Protein AF-A0AAE6WIV8-F1 (afdb_monomer)

Solvent-accessible surface area (backbone atoms only — not comparable to full-atom values): 10743 Å² total; per-residue (Å²): 136,82,78,81,80,80,77,79,74,78,75,66,64,72,79,48,44,72,54,48,60,63,68,43,64,83,46,58,75,91,52,36,63,58,54,48,51,57,28,50,53,52,46,54,54,34,52,77,67,67,63,68,87,61,59,66,68,66,47,44,52,53,48,42,57,48,43,53,54,49,49,56,49,50,53,53,48,50,52,53,49,50,71,71,61,66,72,83,72,68,78,49,44,90,90,74,48,70,62,67,76,78,73,56,77,84,75,77,70,92,67,79,53,69,68,54,52,50,49,38,46,63,77,50,45,86,80,46,53,78,69,26,43,52,45,53,49,40,32,76,74,37,83,73,24,64,84,45,55,56,57,54,48,17,56,76,72,75,43,63,52,69,41,33,57,51,36,52,56,50,48,62,73,59,44,81,131

Foldseek 3Di:
DDDDPPPPPPPPCVVCVVLLVVLCVPPDPVCSVVLVVVLVVVLVVCVVVVVPPDPSNVVSSVSSNVSVVVVVVVVVVVVVVCVVPPPPPQVQPVVPGGPVVVPDDPPPPPDDDLVLLVVLCVVCVVVADPLLSQLVCQLSPPPVNVPDQSQVSCVVVVHDSVSSVVSVVVSVVRRDD

Nearest PDB structures (foldseek):
  5e18-assembly1_F  TM=2.733E-01  e=1.984E-01  Thermus thermophilus HB8
  6lts-assembly1_F  TM=2.381E-01  e=1.364E-01  Thermus thermophilus HB8
  6ccv-assembly1_F  TM=2.789E-01  e=3.975E-01  Mycolicibacterium smegmatis MC2 155
  6cuu-assembly1_F  TM=2.737E-01  e=5.194E-01  Thermus thermophilus HB27
  4mey-assembly1_F  TM=2.577E-01  e=1.222E+00  Escherichia coli K-12

Structure (mmCIF, N/CA/C/O backbone):
data_AF-A0AAE6WIV8-F1
#
_entry.id   AF-A0AAE6WIV8-F1
#
loop_
_atom_site.group_PDB
_atom_site.id
_atom_site.type_symbol
_atom_site.label_atom_id
_atom_site.label_alt_id
_atom_site.label_comp_id
_atom_site.label_asym_id
_atom_site.label_entity_id
_atom_site.label_seq_id
_atom_site.pdbx_PDB_ins_code
_atom_site.Cartn_x
_atom_site.Cartn_y
_atom_site.Cartn_z
_atom_site.occupancy
_atom_site.B_iso_or_equiv
_atom_site.auth_seq_id
_atom_site.auth_comp_id
_atom_site.auth_asym_id
_atom_site.auth_atom_id
_atom_site.pdbx_PDB_model_num
ATOM 1 N N . MET A 1 1 ? -41.645 2.085 49.517 1.00 36.72 1 MET A N 1
ATOM 2 C CA . MET A 1 1 ? -41.228 1.721 48.145 1.00 36.72 1 MET A CA 1
ATOM 3 C C . MET A 1 1 ? -40.625 2.961 47.511 1.00 36.72 1 MET A C 1
ATOM 5 O O . MET A 1 1 ? -41.342 3.753 46.911 1.00 36.72 1 MET A O 1
ATOM 9 N N . GLU A 1 2 ? -39.337 3.196 47.751 1.00 33.28 2 GLU A N 1
ATOM 10 C CA . GLU A 1 2 ? -38.621 4.317 47.142 1.00 33.28 2 GLU A CA 1
ATOM 11 C C . GLU A 1 2 ? -38.207 3.946 45.719 1.00 33.28 2 GLU A C 1
ATOM 13 O O . GLU A 1 2 ? -37.648 2.880 45.467 1.00 33.28 2 GLU A O 1
ATOM 18 N N . LYS A 1 3 ? -38.552 4.832 44.784 1.00 35.28 3 LYS A N 1
ATOM 19 C CA . LYS A 1 3 ? -38.201 4.751 43.369 1.00 35.28 3 LYS A CA 1
ATOM 20 C C . LYS A 1 3 ? -36.678 4.760 43.229 1.00 35.28 3 LYS A C 1
ATOM 22 O O . LYS A 1 3 ? -36.032 5.704 43.677 1.00 35.28 3 LYS A O 1
ATOM 27 N N . ALA A 1 4 ? -36.122 3.753 42.559 1.00 38.03 4 ALA A N 1
ATOM 28 C CA . ALA A 1 4 ? -34.746 3.801 42.089 1.00 38.03 4 ALA A CA 1
ATOM 29 C C . ALA A 1 4 ? -34.603 4.997 41.131 1.00 38.03 4 ALA A C 1
ATOM 31 O O . ALA A 1 4 ? -35.215 5.026 40.063 1.00 38.03 4 ALA A O 1
ATOM 32 N N . LYS A 1 5 ? -33.843 6.014 41.552 1.00 36.09 5 LYS A N 1
ATOM 33 C CA . LYS A 1 5 ? -33.380 7.108 40.695 1.00 36.09 5 LYS A CA 1
ATOM 34 C C . LYS A 1 5 ? -32.538 6.489 39.579 1.00 36.09 5 LYS A C 1
ATOM 36 O O . LYS A 1 5 ? -31.403 6.096 39.819 1.00 36.09 5 LYS A O 1
ATOM 41 N N . GLY A 1 6 ? -33.102 6.390 38.379 1.00 40.66 6 GLY A N 1
ATOM 42 C CA . GLY A 1 6 ? -32.327 6.166 37.168 1.00 40.66 6 GLY A CA 1
ATOM 43 C C . GLY A 1 6 ? -31.480 7.405 36.911 1.00 40.66 6 GLY A C 1
ATOM 44 O O . GLY A 1 6 ? -31.976 8.398 36.388 1.00 40.66 6 GLY A O 1
ATOM 45 N N . THR A 1 7 ? -30.222 7.382 37.336 1.00 40.16 7 THR A N 1
ATOM 46 C CA . THR A 1 7 ? -29.202 8.267 36.780 1.00 40.16 7 THR A CA 1
ATOM 47 C C . THR A 1 7 ? -28.895 7.752 35.382 1.00 40.16 7 THR A C 1
ATOM 49 O O . THR A 1 7 ? -28.056 6.873 35.205 1.00 40.16 7 THR A O 1
ATOM 52 N N . GLU A 1 8 ? -29.627 8.253 34.388 1.00 48.84 8 GLU A N 1
ATOM 53 C CA . GLU A 1 8 ? -29.182 8.208 32.998 1.00 48.84 8 GLU A CA 1
ATOM 54 C C . GLU A 1 8 ? -27.941 9.103 32.904 1.00 48.84 8 GLU A C 1
ATOM 56 O O . GLU A 1 8 ? -28.024 10.300 32.636 1.00 48.84 8 GLU A O 1
ATOM 61 N N . GLU A 1 9 ? -26.773 8.544 33.224 1.00 48.84 9 GLU A N 1
ATOM 62 C CA . GLU A 1 9 ? -25.502 9.162 32.869 1.00 48.84 9 GLU A CA 1
ATOM 63 C C . GLU A 1 9 ? -25.444 9.204 31.342 1.00 48.84 9 GLU A C 1
ATOM 65 O O . GLU A 1 9 ? -25.202 8.197 30.673 1.00 48.84 9 GLU A O 1
ATOM 70 N N . ILE A 1 10 ? -25.738 10.378 30.784 1.00 54.31 10 ILE A N 1
ATOM 71 C CA . ILE A 1 10 ? -25.533 10.665 29.369 1.00 54.31 10 ILE A CA 1
ATOM 72 C C . ILE A 1 10 ? -24.031 10.540 29.133 1.00 54.31 10 ILE A C 1
ATOM 74 O O . ILE A 1 10 ? -23.250 11.407 29.523 1.00 54.31 10 ILE A O 1
ATOM 78 N N . LEU A 1 11 ? -23.622 9.420 28.544 1.00 62.50 11 LEU A N 1
ATOM 79 C CA . LEU A 1 11 ? -22.240 9.188 28.168 1.00 62.50 11 LEU A CA 1
ATOM 80 C C . LEU A 1 11 ? -21.845 10.236 27.123 1.00 62.50 11 LEU A C 1
ATOM 82 O O . LEU A 1 11 ? -22.302 10.171 25.980 1.00 62.50 11 LEU A O 1
ATOM 86 N N . ASP A 1 12 ? -20.988 11.184 27.497 1.00 69.25 12 ASP A N 1
ATOM 87 C CA . ASP A 1 12 ? -20.381 12.080 26.520 1.00 69.25 12 ASP A CA 1
ATOM 88 C C . ASP A 1 12 ? -19.386 11.284 25.664 1.00 69.25 12 ASP A C 1
ATOM 90 O O . ASP A 1 12 ? -18.249 11.005 26.053 1.00 69.25 12 ASP A O 1
ATOM 94 N N . ILE A 1 13 ? -19.839 10.891 24.473 1.00 69.81 13 ILE A N 1
ATOM 95 C CA . ILE A 1 13 ? -19.031 10.176 23.478 1.00 69.81 13 ILE A CA 1
ATOM 96 C C . ILE A 1 13 ? -17.810 11.016 23.068 1.00 69.81 13 ILE A C 1
ATOM 98 O O . ILE A 1 13 ? -16.801 10.448 22.642 1.00 69.81 13 ILE A O 1
ATOM 102 N N . GLY A 1 14 ? -17.850 12.343 23.248 1.00 73.06 14 GLY A N 1
ATOM 103 C CA . GLY A 1 14 ? -16.731 13.244 22.983 1.00 73.06 14 GLY A CA 1
ATOM 104 C C . GLY A 1 14 ? -15.456 12.876 23.746 1.00 73.0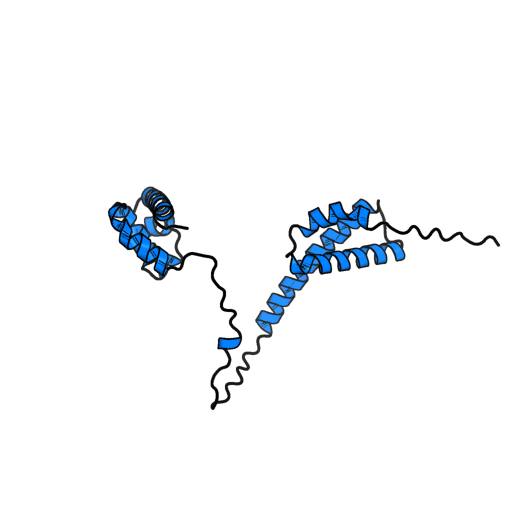6 14 GLY A C 1
ATOM 105 O O . GLY A 1 14 ? -14.357 13.059 23.220 1.00 73.06 14 GLY A O 1
ATOM 106 N N . ILE A 1 15 ? -15.583 12.240 24.915 1.00 80.38 15 ILE A N 1
ATOM 107 C CA . ILE A 1 15 ? -14.454 11.733 25.715 1.00 80.38 15 ILE A CA 1
ATOM 108 C C . ILE A 1 15 ? -13.650 10.666 24.946 1.00 80.38 15 ILE A C 1
ATOM 110 O O . ILE A 1 15 ? -12.456 10.484 25.184 1.00 80.38 15 ILE A O 1
ATOM 114 N N . LEU A 1 16 ? -14.275 9.971 23.991 1.00 82.81 16 LEU A N 1
ATOM 115 C CA . LEU A 1 16 ? -13.651 8.913 23.193 1.00 82.81 16 LEU A CA 1
ATOM 116 C C . LEU A 1 16 ? -13.002 9.423 21.898 1.00 82.81 16 LEU A C 1
ATOM 118 O O . LEU A 1 16 ? -12.318 8.645 21.230 1.00 82.81 16 LEU A O 1
ATOM 122 N N . ASN A 1 17 ? -13.170 10.702 21.537 1.00 86.50 17 ASN A N 1
ATOM 123 C CA . ASN A 1 17 ? -12.598 11.272 20.309 1.00 86.50 17 ASN A CA 1
ATOM 124 C C . ASN A 1 17 ? -11.081 11.046 20.172 1.00 86.50 17 ASN A C 1
ATOM 126 O O . ASN A 1 17 ? -10.675 10.570 19.114 1.00 86.50 17 ASN A O 1
ATOM 130 N N . PRO A 1 18 ? -10.245 11.224 21.219 1.00 86.19 18 PRO A N 1
ATOM 131 C CA . PRO A 1 18 ? -8.809 10.956 21.105 1.00 86.19 18 PRO A CA 1
ATOM 132 C C . PRO A 1 18 ? -8.492 9.505 20.714 1.00 86.19 18 PRO A C 1
ATOM 134 O O . PRO A 1 18 ? -7.520 9.235 20.010 1.00 86.19 18 PRO A O 1
ATOM 137 N N . ILE A 1 19 ? -9.327 8.555 21.152 1.00 85.38 19 ILE A N 1
ATOM 138 C CA . ILE A 1 19 ? -9.191 7.144 20.783 1.00 85.38 19 ILE A CA 1
ATOM 139 C C . ILE A 1 19 ? -9.589 6.946 19.322 1.00 85.38 19 ILE A C 1
ATOM 141 O O . ILE A 1 19 ? -8.898 6.234 18.594 1.00 85.38 19 ILE A O 1
ATOM 145 N N . PHE A 1 20 ? -10.698 7.550 18.894 1.00 88.31 20 PHE A N 1
ATOM 146 C CA . PHE A 1 20 ? -11.151 7.463 17.510 1.00 88.31 20 PHE A CA 1
ATOM 147 C C . PHE A 1 20 ? -10.123 8.049 16.547 1.00 88.31 20 PHE A C 1
ATOM 149 O O . PHE A 1 20 ? -9.748 7.363 15.600 1.00 88.31 20 PHE A O 1
ATOM 156 N N . ASP A 1 21 ? -9.601 9.240 16.822 1.00 87.44 21 ASP A N 1
ATOM 157 C CA . ASP A 1 21 ? -8.620 9.905 15.961 1.00 87.44 21 ASP A CA 1
ATOM 158 C C . ASP A 1 21 ? -7.341 9.071 15.821 1.00 87.44 21 ASP A C 1
ATOM 160 O O . ASP A 1 21 ? -6.818 8.886 14.719 1.00 87.44 21 ASP A O 1
ATOM 164 N N . PHE A 1 22 ? -6.874 8.481 16.926 1.00 88.44 22 PHE A N 1
ATOM 165 C CA . PHE A 1 22 ? -5.702 7.614 16.915 1.00 88.44 22 PHE A CA 1
ATOM 166 C C . PHE A 1 22 ? -5.956 6.294 16.173 1.00 88.44 22 PHE A C 1
ATOM 168 O O . PHE A 1 22 ? -5.193 5.921 15.280 1.00 88.44 22 PHE A O 1
ATOM 175 N N . VAL A 1 23 ? -7.024 5.572 16.519 1.00 86.75 23 VAL A N 1
ATOM 176 C CA . VAL A 1 23 ? -7.260 4.202 16.032 1.00 86.75 23 VAL A CA 1
ATOM 177 C C . VAL A 1 23 ? -7.821 4.177 14.604 1.00 86.75 23 VAL A C 1
ATOM 179 O O . VAL A 1 23 ? -7.506 3.258 13.845 1.00 86.75 23 VAL A O 1
ATOM 182 N N . LEU A 1 24 ? -8.611 5.179 14.202 1.00 87.56 24 LEU A N 1
ATOM 183 C CA . LEU A 1 24 ? -9.175 5.287 12.849 1.00 87.56 24 LEU A CA 1
ATOM 184 C C . LEU A 1 24 ? -8.209 5.914 11.837 1.00 87.56 24 LEU A C 1
ATOM 186 O O . LEU A 1 24 ? -8.495 5.884 10.641 1.00 87.56 24 LEU A O 1
ATOM 190 N N . SER A 1 25 ? -7.052 6.425 12.274 1.00 85.88 25 SER A N 1
ATOM 191 C CA . SER A 1 25 ? -6.016 6.971 11.385 1.00 85.88 25 SER A CA 1
ATOM 192 C C . SER A 1 25 ? -5.629 6.006 10.252 1.00 85.88 25 SER A C 1
ATOM 194 O O . SER A 1 25 ? -5.451 6.436 9.112 1.00 85.88 25 SER A O 1
ATOM 196 N N . GLY A 1 26 ? -5.591 4.698 10.530 1.00 80.88 26 GLY A N 1
ATOM 197 C CA . GLY A 1 26 ? -5.294 3.659 9.538 1.00 80.88 26 GLY A CA 1
ATOM 198 C C . GLY A 1 26 ? -6.450 3.314 8.590 1.00 80.88 26 GLY A C 1
ATOM 199 O O . GLY A 1 26 ? -6.208 2.744 7.528 1.00 80.88 26 GLY A O 1
ATOM 200 N N . VAL A 1 27 ? -7.696 3.653 8.937 1.00 87.69 27 VAL A N 1
ATOM 201 C CA . VAL A 1 27 ? -8.898 3.338 8.146 1.00 87.69 27 VAL A CA 1
ATOM 202 C C . VAL A 1 27 ? -9.046 4.333 6.992 1.00 87.69 27 VAL A C 1
ATOM 204 O O . VAL A 1 27 ? -8.777 5.527 7.148 1.00 87.69 27 VAL A O 1
ATOM 207 N N . HIS A 1 28 ? -9.489 3.839 5.831 1.00 87.06 28 HIS A N 1
ATOM 208 C CA . HIS A 1 28 ? -9.755 4.662 4.650 1.00 87.06 28 HIS A CA 1
ATOM 209 C C . HIS A 1 28 ? -10.771 5.764 4.976 1.00 87.06 28 HIS A C 1
ATOM 211 O O . HIS A 1 28 ? -11.790 5.469 5.591 1.00 87.06 28 HIS A O 1
ATOM 217 N N . ILE A 1 29 ? -10.514 7.005 4.546 1.00 86.94 29 ILE A N 1
ATOM 218 C CA . ILE A 1 29 ? -11.272 8.201 4.964 1.00 86.94 29 ILE A CA 1
ATOM 219 C C . ILE A 1 29 ? -12.784 8.020 4.782 1.00 86.94 29 ILE A C 1
ATOM 221 O O . ILE A 1 29 ? -13.532 8.277 5.719 1.00 86.94 29 ILE A O 1
ATOM 225 N N . ALA A 1 30 ? -13.210 7.504 3.625 1.00 84.88 30 ALA A N 1
ATOM 226 C CA . ALA A 1 30 ? -14.624 7.262 3.324 1.00 84.88 30 ALA A CA 1
ATOM 227 C C . ALA A 1 30 ? -15.313 6.281 4.293 1.00 84.88 30 ALA A C 1
ATOM 229 O O . ALA A 1 30 ? -16.504 6.405 4.535 1.00 84.88 30 ALA A O 1
ATOM 230 N N . ASP A 1 31 ? -14.559 5.348 4.880 1.00 87.00 31 ASP A N 1
ATOM 231 C CA . ASP A 1 31 ? -15.098 4.288 5.736 1.00 87.00 31 ASP A CA 1
ATOM 232 C C . ASP A 1 31 ? -14.976 4.642 7.237 1.00 87.00 31 ASP A C 1
ATOM 234 O O . ASP A 1 31 ? -15.390 3.867 8.101 1.00 87.00 31 ASP A O 1
ATOM 238 N N . ARG A 1 32 ? -14.362 5.786 7.589 1.00 88.81 32 ARG A N 1
ATOM 239 C CA . ARG A 1 32 ? -14.065 6.140 8.991 1.00 88.81 32 ARG A CA 1
ATOM 240 C C . ARG A 1 32 ? -15.320 6.370 9.821 1.00 88.81 32 ARG A C 1
ATOM 242 O O . ARG A 1 32 ? -15.382 5.867 10.941 1.00 88.81 32 ARG A O 1
ATOM 249 N N . GLU A 1 33 ? -16.295 7.103 9.289 1.00 88.31 33 GLU A N 1
ATOM 250 C CA . GLU A 1 33 ? -17.546 7.394 10.003 1.00 88.31 33 GLU A CA 1
ATOM 251 C C . GLU A 1 33 ? -18.362 6.122 10.251 1.00 88.31 33 GLU A C 1
ATOM 253 O O . GLU A 1 33 ? -18.832 5.902 11.366 1.00 88.31 33 GLU A O 1
ATOM 258 N N . ASP A 1 34 ? -18.414 5.214 9.275 1.00 88.19 34 ASP A N 1
ATOM 259 C CA . ASP A 1 34 ? -19.081 3.920 9.436 1.00 88.19 34 ASP A CA 1
ATOM 260 C C . ASP A 1 34 ? -18.427 3.087 10.546 1.00 88.19 34 ASP A C 1
ATOM 262 O O . ASP A 1 34 ? -19.098 2.580 11.448 1.00 88.19 34 ASP A O 1
ATOM 266 N N . VAL A 1 35 ? -17.092 2.981 10.536 1.00 91.44 35 VAL A N 1
ATOM 267 C CA . VAL A 1 35 ? -16.349 2.222 11.556 1.00 91.44 35 VAL A CA 1
ATOM 268 C C . VAL A 1 35 ? -16.470 2.872 12.940 1.00 91.44 35 VAL A C 1
ATOM 270 O O . VAL A 1 35 ? -16.520 2.165 13.958 1.00 91.44 35 VAL A O 1
ATOM 273 N N . LYS A 1 36 ? -16.547 4.206 13.003 1.00 91.38 36 LYS A N 1
ATOM 274 C CA . LYS A 1 36 ? -16.814 4.961 14.232 1.00 91.38 36 LYS A CA 1
ATOM 275 C C . LYS A 1 36 ? -18.202 4.631 14.775 1.00 91.38 36 LYS A C 1
ATOM 277 O O . LYS A 1 36 ? -18.313 4.246 15.940 1.00 91.38 36 LYS A O 1
ATOM 282 N N . HIS A 1 37 ? -19.231 4.708 13.937 1.00 90.06 37 HIS A N 1
ATOM 283 C CA . HIS A 1 37 ? -20.609 4.415 14.319 1.00 90.06 37 HIS A CA 1
ATOM 284 C C . HIS A 1 37 ? -20.768 2.970 14.818 1.00 90.06 37 HIS A C 1
ATOM 286 O O . HIS A 1 37 ? -21.269 2.749 15.922 1.00 90.06 37 HIS A O 1
ATOM 292 N N . ASP A 1 38 ? -20.227 1.993 14.086 1.00 91.62 38 ASP A N 1
ATOM 293 C CA . ASP A 1 38 ? -20.225 0.578 14.487 1.00 91.62 38 ASP A CA 1
ATOM 294 C C . ASP A 1 38 ? -19.558 0.365 15.854 1.00 91.62 38 ASP A C 1
ATOM 296 O O . ASP A 1 38 ? -20.011 -0.434 16.682 1.00 91.62 38 ASP A O 1
ATOM 300 N N . SER A 1 39 ? -18.464 1.083 16.110 1.00 91.62 39 SER A N 1
ATOM 301 C CA . SER A 1 39 ? -17.755 1.009 17.386 1.00 91.62 39 SER A CA 1
ATOM 302 C C . SER A 1 39 ? -18.590 1.581 18.531 1.00 91.62 39 SER A C 1
ATOM 304 O O . SER A 1 39 ? -18.666 0.950 19.586 1.00 91.62 39 SER A O 1
ATOM 306 N N . ILE A 1 40 ? -19.252 2.723 18.319 1.00 90.75 40 ILE A N 1
ATOM 307 C CA . ILE A 1 40 ? -20.146 3.351 19.304 1.00 90.75 40 ILE A CA 1
ATOM 308 C C . ILE A 1 40 ? -21.302 2.408 19.646 1.00 90.75 40 ILE A C 1
ATOM 310 O O . ILE A 1 40 ? -21.538 2.132 20.823 1.00 90.75 40 ILE A O 1
ATOM 314 N N . VAL A 1 41 ? -21.969 1.837 18.639 1.00 91.19 41 VAL A N 1
ATOM 315 C CA . VAL A 1 41 ? -23.077 0.890 18.843 1.00 91.19 41 VAL A CA 1
ATOM 316 C C . VAL A 1 41 ? -22.627 -0.308 19.679 1.00 91.19 41 VAL A C 1
ATOM 318 O O . VAL A 1 41 ? -23.327 -0.720 20.607 1.00 91.19 41 VAL A O 1
ATOM 321 N N . ARG A 1 42 ? -21.434 -0.855 19.412 1.00 90.44 42 ARG A N 1
ATOM 322 C CA . ARG A 1 42 ? -20.870 -1.974 20.188 1.00 90.44 42 ARG A CA 1
ATOM 323 C C . ARG A 1 42 ? -20.567 -1.593 21.636 1.00 90.44 42 ARG A C 1
ATOM 325 O O . ARG A 1 42 ? -20.836 -2.402 22.525 1.00 90.44 42 ARG A O 1
ATOM 332 N N . ILE A 1 43 ? -20.032 -0.395 21.877 1.00 89.75 43 ILE A N 1
ATOM 333 C CA . ILE A 1 43 ? -19.765 0.115 23.231 1.00 89.75 43 ILE A CA 1
ATOM 334 C C . ILE A 1 43 ? -21.082 0.265 23.996 1.00 89.75 43 ILE A C 1
ATOM 336 O O . ILE A 1 43 ? -21.228 -0.339 25.058 1.00 89.75 43 ILE A O 1
ATOM 340 N N . LEU A 1 44 ? -22.068 0.964 23.427 1.00 87.56 44 LEU A N 1
ATOM 341 C CA . LEU A 1 44 ? -23.379 1.174 24.050 1.00 87.56 44 LEU A CA 1
ATOM 342 C C . LEU A 1 44 ? -24.111 -0.149 24.312 1.00 87.56 44 LEU A C 1
ATOM 344 O O . LEU A 1 44 ? -24.673 -0.358 25.385 1.00 87.56 44 LEU A O 1
ATOM 348 N N . THR A 1 45 ? -24.042 -1.095 23.371 1.00 88.38 45 THR A N 1
ATOM 349 C CA . THR A 1 45 ? -24.630 -2.433 23.545 1.00 88.38 45 THR A CA 1
ATOM 350 C C . THR A 1 45 ? -23.974 -3.189 24.698 1.00 88.38 45 THR A C 1
ATOM 352 O O . THR A 1 45 ? -24.655 -3.878 25.458 1.00 88.38 45 THR A O 1
ATOM 355 N N . ALA A 1 46 ? -22.651 -3.094 24.838 1.00 87.50 46 ALA A N 1
ATOM 356 C CA . ALA A 1 46 ? -21.932 -3.749 25.923 1.00 87.50 46 ALA A CA 1
ATOM 357 C C . ALA A 1 46 ? -22.188 -3.084 27.283 1.00 87.50 46 ALA A C 1
ATOM 359 O O . ALA A 1 46 ? -22.288 -3.791 28.286 1.00 87.50 46 ALA A O 1
ATOM 360 N N . MET A 1 47 ? -22.347 -1.758 27.305 1.00 85.75 47 MET A N 1
ATOM 361 C CA . MET A 1 47 ? -22.771 -1.005 28.484 1.00 85.75 47 MET A CA 1
ATOM 362 C C . MET A 1 47 ? -24.167 -1.422 28.946 1.00 85.75 47 MET A C 1
ATOM 364 O O . MET A 1 47 ? -24.331 -1.793 30.104 1.00 85.75 47 MET A O 1
ATOM 368 N N . ASN A 1 48 ? -25.143 -1.464 28.034 1.00 86.50 48 ASN A N 1
ATOM 369 C CA . ASN A 1 48 ? -26.516 -1.870 28.348 1.00 86.50 48 ASN A CA 1
ATOM 370 C C . ASN A 1 48 ? -26.591 -3.311 28.897 1.00 86.50 48 ASN A C 1
ATOM 372 O O . ASN A 1 48 ? -27.408 -3.635 29.749 1.00 86.50 48 ASN A O 1
ATOM 376 N N . LYS A 1 49 ? -25.688 -4.190 28.448 1.00 87.31 49 LYS A N 1
ATOM 377 C CA . LYS A 1 49 ? -25.579 -5.574 28.942 1.00 87.31 49 LYS A CA 1
ATOM 378 C C . LYS A 1 49 ? -24.792 -5.716 30.253 1.00 87.31 49 LYS A C 1
ATOM 380 O O . LYS A 1 49 ? -24.584 -6.843 30.693 1.00 87.31 49 LYS A O 1
ATOM 385 N N . GLY A 1 50 ? -24.291 -4.625 30.837 1.00 81.56 50 GLY A N 1
ATOM 386 C CA . GLY A 1 50 ? -23.436 -4.669 32.029 1.00 81.56 50 GLY A CA 1
ATOM 387 C C . GLY A 1 50 ? -22.110 -5.412 31.812 1.00 81.56 50 GLY A C 1
ATOM 388 O O . GLY A 1 50 ? -21.522 -5.933 32.754 1.00 81.56 50 GLY A O 1
ATOM 389 N N . ALA A 1 51 ? -21.627 -5.503 30.567 1.00 81.44 51 ALA A N 1
ATOM 390 C CA . ALA A 1 51 ? -20.451 -6.300 30.199 1.00 81.44 51 ALA A CA 1
ATOM 391 C C . ALA A 1 51 ? -19.115 -5.541 30.347 1.00 81.44 51 ALA A C 1
ATOM 393 O O . ALA A 1 51 ? -18.057 -6.050 29.957 1.00 81.44 51 ALA A O 1
ATOM 394 N N . VAL A 1 52 ? -19.151 -4.322 30.886 1.00 82.94 52 VAL A N 1
ATOM 395 C CA . VAL A 1 52 ? -17.981 -3.464 31.088 1.00 82.94 52 VAL A CA 1
ATOM 396 C C . VAL A 1 52 ? -17.222 -3.943 32.328 1.00 82.94 52 VAL A C 1
ATOM 398 O O . VAL A 1 52 ? -17.624 -3.705 33.458 1.00 82.94 52 VAL A O 1
ATOM 401 N N . LYS A 1 53 ? -16.127 -4.681 32.109 1.00 70.50 53 LYS A N 1
ATOM 402 C CA . LYS A 1 53 ? -15.335 -5.321 33.182 1.00 70.50 53 LYS A CA 1
ATOM 403 C C . LYS A 1 53 ? -14.211 -4.451 33.762 1.00 70.50 53 LYS A C 1
ATOM 405 O O . LYS A 1 53 ? -13.578 -4.851 34.732 1.00 70.50 53 LYS A O 1
ATOM 410 N N . LYS A 1 54 ? -13.879 -3.338 33.109 1.00 77.69 54 LYS A N 1
ATOM 411 C CA . LYS A 1 54 ? -12.762 -2.435 33.437 1.00 77.69 54 LYS A CA 1
ATOM 412 C C . LYS A 1 54 ? -13.236 -0.990 33.292 1.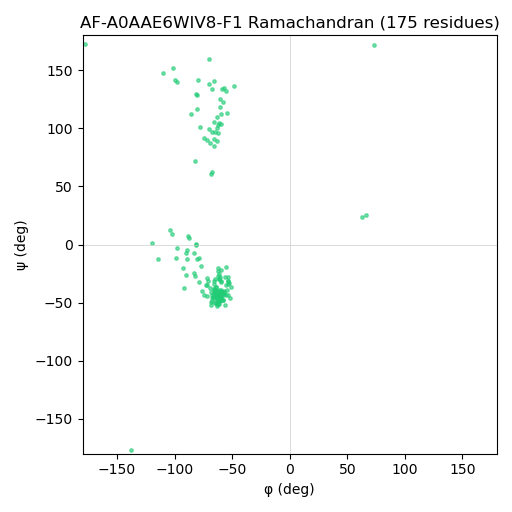00 77.69 54 LYS A C 1
ATOM 414 O O . LYS A 1 54 ? -14.384 -0.764 32.936 1.00 77.69 54 LYS A O 1
ATOM 419 N N . ASP A 1 55 ? -12.329 -0.041 33.491 1.00 84.00 55 ASP A N 1
ATOM 420 C CA . ASP A 1 55 ? -12.540 1.353 33.115 1.00 84.00 55 ASP A CA 1
ATOM 421 C C . ASP A 1 55 ? -13.066 1.492 31.669 1.00 84.00 55 ASP A C 1
ATOM 423 O O . ASP A 1 55 ? -12.594 0.816 30.741 1.00 84.00 55 ASP A O 1
ATOM 427 N N . LEU A 1 56 ? -14.055 2.373 31.504 1.00 81.50 56 LEU A N 1
ATOM 428 C CA . LEU A 1 56 ? -14.774 2.649 30.264 1.00 81.50 56 LEU A CA 1
ATOM 429 C C . LEU A 1 56 ? -13.817 3.020 29.132 1.00 81.50 56 LEU A C 1
ATOM 431 O O . LEU A 1 56 ? -14.019 2.583 27.998 1.00 81.50 56 LEU A O 1
ATOM 435 N N . PHE A 1 57 ? -12.764 3.782 29.423 1.00 84.19 57 PHE A N 1
ATOM 436 C CA . PHE A 1 57 ? -11.810 4.228 28.411 1.00 84.19 57 PHE A CA 1
ATOM 437 C C . PHE A 1 57 ? -10.997 3.050 27.857 1.00 84.19 57 PHE A C 1
ATOM 439 O O . PHE A 1 57 ? -10.929 2.823 26.646 1.00 84.19 57 PHE A O 1
ATOM 446 N N . THR A 1 58 ? -10.461 2.217 28.752 1.00 86.06 58 THR A N 1
ATOM 447 C CA . THR A 1 58 ? -9.714 0.999 28.391 1.00 86.06 58 THR A CA 1
ATOM 448 C C . THR A 1 58 ? -10.600 -0.015 27.662 1.00 86.06 58 THR A C 1
ATOM 450 O O . THR A 1 58 ? -10.181 -0.664 26.691 1.00 86.06 58 THR A O 1
ATOM 453 N N . PHE A 1 59 ? -11.842 -0.157 28.122 1.00 88.44 59 PHE A N 1
ATOM 454 C CA . PHE A 1 59 ? -12.843 -0.993 27.477 1.00 88.44 59 PHE A CA 1
ATOM 455 C C . PHE A 1 59 ? -13.138 -0.501 26.053 1.00 88.44 59 PHE A C 1
ATOM 457 O O . PHE A 1 59 ? -13.009 -1.272 25.100 1.00 88.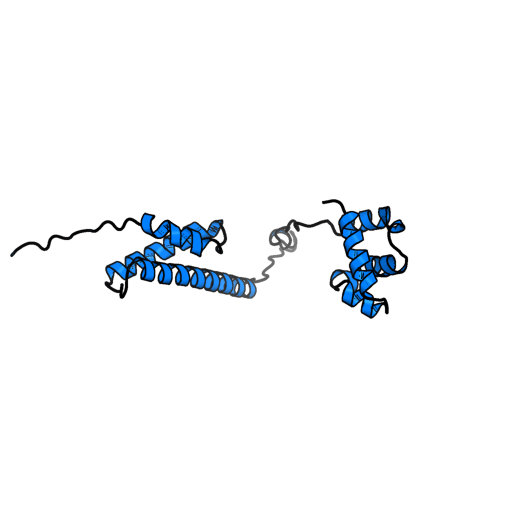44 59 PHE A O 1
ATOM 464 N N . SER A 1 60 ? -13.433 0.790 25.896 1.00 88.00 60 SER A N 1
ATOM 465 C CA . SER A 1 60 ? -13.757 1.419 24.612 1.00 88.00 60 SER A CA 1
ATOM 466 C C . SER A 1 60 ? -12.602 1.319 23.622 1.00 88.00 60 SER A C 1
ATOM 468 O O . SER A 1 60 ? -12.816 0.905 22.485 1.00 88.00 60 SER A O 1
ATOM 470 N N . HIS A 1 61 ? -11.363 1.560 24.059 1.00 89.81 61 HIS A N 1
ATOM 471 C CA . HIS A 1 61 ? -10.169 1.352 23.234 1.00 89.81 61 HIS A CA 1
ATOM 472 C C . HIS A 1 61 ? -10.089 -0.081 22.681 1.00 89.81 61 HIS A C 1
ATOM 474 O O . HIS A 1 61 ? -9.813 -0.300 21.498 1.00 89.81 61 HIS A O 1
ATOM 480 N N . THR A 1 62 ? -10.379 -1.076 23.523 1.00 90.19 62 THR A N 1
ATOM 481 C CA . THR A 1 62 ? -10.374 -2.488 23.117 1.00 90.19 62 THR A CA 1
ATOM 482 C C . THR A 1 62 ? -11.471 -2.785 22.094 1.00 90.19 62 THR A C 1
ATOM 484 O O . THR A 1 62 ? -11.223 -3.494 21.114 1.00 90.19 62 THR A O 1
ATOM 487 N N . VAL A 1 63 ? -12.672 -2.235 22.296 1.00 90.62 63 VAL A N 1
ATOM 488 C CA . VAL A 1 63 ? -13.799 -2.397 21.368 1.00 90.62 63 VAL A CA 1
ATOM 489 C C . VAL A 1 63 ? -13.489 -1.746 20.021 1.00 90.62 63 VAL A C 1
ATOM 491 O O . VAL A 1 63 ? -13.578 -2.431 19.005 1.00 90.62 63 VAL A O 1
ATOM 494 N N . ILE A 1 64 ? -13.045 -0.487 20.005 1.00 91.38 64 ILE A N 1
ATOM 495 C CA . ILE A 1 64 ? -12.725 0.266 18.780 1.00 91.38 64 ILE A CA 1
ATOM 496 C C . ILE A 1 64 ? -11.646 -0.463 17.968 1.00 91.38 64 ILE A C 1
ATOM 498 O O . ILE A 1 64 ? -11.829 -0.724 16.777 1.00 91.38 64 ILE A O 1
ATOM 502 N N . ARG A 1 65 ? -10.555 -0.905 18.611 1.00 91.00 65 ARG A N 1
ATOM 503 C CA . ARG A 1 65 ? -9.488 -1.666 17.936 1.00 91.00 65 ARG A CA 1
ATOM 504 C C . ARG A 1 65 ? -10.005 -2.966 17.316 1.00 91.00 65 ARG A C 1
ATOM 506 O O . ARG A 1 65 ? -9.583 -3.344 16.221 1.00 91.00 65 ARG A O 1
ATOM 513 N N . ARG A 1 66 ? -10.918 -3.662 17.999 1.00 90.69 66 ARG A N 1
ATOM 514 C CA . ARG A 1 66 ? -11.533 -4.890 17.479 1.00 90.69 66 ARG A CA 1
ATOM 515 C C . ARG A 1 66 ? -12.447 -4.602 16.291 1.00 90.69 66 ARG A C 1
ATOM 517 O O . ARG A 1 66 ? -12.392 -5.347 15.317 1.00 90.69 66 ARG A O 1
ATOM 524 N N . THR A 1 67 ? -13.226 -3.525 16.339 1.00 92.56 67 THR A N 1
ATOM 525 C CA . THR A 1 67 ? -14.089 -3.106 15.227 1.00 92.56 67 THR A CA 1
ATOM 526 C C . THR A 1 67 ? -13.275 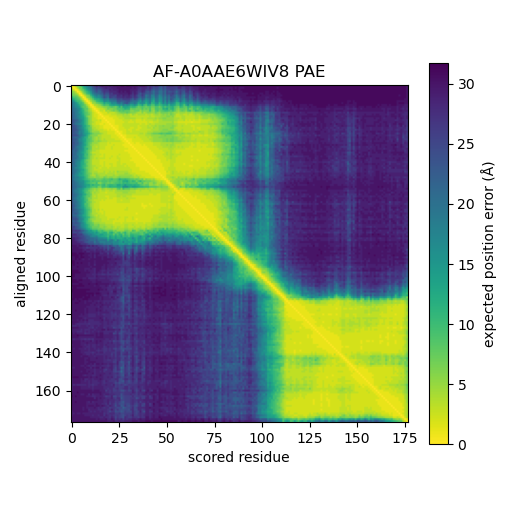-2.793 13.974 1.00 92.56 67 THR A C 1
ATOM 528 O O . THR A 1 67 ? -13.613 -3.290 12.904 1.00 92.56 67 THR A O 1
ATOM 531 N N . VAL A 1 68 ? -12.145 -2.088 14.101 1.00 91.50 68 VAL A N 1
ATOM 532 C CA . VAL A 1 68 ? -11.230 -1.837 12.970 1.00 91.50 68 VAL A CA 1
ATOM 533 C C . VAL A 1 68 ? -10.694 -3.144 12.372 1.00 91.50 68 VAL A C 1
ATOM 535 O O . VAL A 1 68 ? -10.685 -3.327 11.153 1.00 91.50 68 VAL A O 1
ATOM 538 N N . MET A 1 69 ? -10.285 -4.099 13.211 1.00 90.25 69 MET A N 1
ATOM 539 C CA . MET A 1 69 ? -9.819 -5.406 12.730 1.00 90.25 69 MET A CA 1
ATOM 540 C C . MET A 1 69 ? -10.927 -6.199 12.024 1.00 90.25 69 MET A C 1
ATOM 542 O O . MET A 1 69 ? -10.671 -6.840 11.000 1.00 90.25 69 MET A O 1
ATOM 546 N N . ASP A 1 70 ? -12.153 -6.153 12.545 1.00 89.44 70 ASP A N 1
ATOM 547 C CA . ASP A 1 70 ? -13.319 -6.788 11.928 1.00 89.44 70 ASP A CA 1
ATOM 548 C C . ASP A 1 70 ? -13.677 -6.127 10.589 1.00 89.44 70 ASP A C 1
ATOM 550 O O . ASP A 1 70 ? -13.966 -6.841 9.626 1.00 89.44 70 ASP A O 1
ATOM 554 N N . TYR A 1 71 ? -13.562 -4.800 10.488 1.00 91.31 71 TYR A N 1
ATOM 555 C CA . TYR A 1 71 ? -13.712 -4.054 9.239 1.00 91.31 71 TYR A CA 1
ATOM 556 C C . TYR A 1 71 ? -12.737 -4.5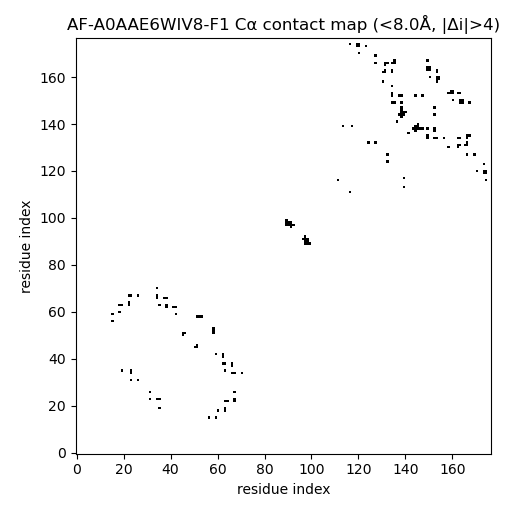66 8.166 1.00 91.31 71 TYR A C 1
ATOM 558 O O . TYR A 1 71 ? -13.171 -4.991 7.093 1.00 91.31 71 TYR A O 1
ATOM 566 N N . TYR A 1 72 ? -11.435 -4.664 8.464 1.00 87.56 72 TYR A N 1
ATOM 567 C CA . TYR A 1 72 ? -10.464 -5.189 7.492 1.00 87.56 72 TYR A CA 1
ATOM 568 C C . TYR A 1 72 ? -10.682 -6.664 7.157 1.00 87.56 72 TYR A C 1
ATOM 570 O O . TYR A 1 72 ? -10.372 -7.104 6.047 1.00 87.56 72 TYR A O 1
ATOM 578 N N . ARG A 1 73 ? -11.181 -7.467 8.102 1.00 85.69 73 ARG A N 1
ATOM 579 C CA . ARG A 1 73 ? -11.553 -8.864 7.832 1.00 85.69 73 ARG A CA 1
ATOM 580 C C . ARG A 1 73 ? -12.745 -8.939 6.885 1.00 85.69 73 ARG A C 1
ATOM 582 O O . ARG A 1 73 ? -12.693 -9.712 5.933 1.00 85.69 73 ARG A O 1
ATOM 589 N N . LYS A 1 74 ? -13.786 -8.131 7.105 1.00 85.94 74 LYS A N 1
ATOM 590 C CA . LYS A 1 74 ? -14.965 -8.059 6.232 1.00 85.94 74 LYS A CA 1
ATOM 591 C C . LYS A 1 74 ? -14.583 -7.559 4.841 1.00 85.94 74 LYS A C 1
ATOM 593 O O . LYS A 1 74 ? -14.954 -8.194 3.862 1.00 85.94 74 LYS A O 1
ATOM 598 N N . LYS A 1 75 ? -13.772 -6.502 4.748 1.00 84.00 75 LYS A N 1
ATOM 599 C CA . LYS A 1 75 ? -13.282 -5.957 3.473 1.00 84.00 75 LYS A CA 1
ATOM 600 C C . LYS A 1 75 ? -12.480 -6.997 2.685 1.00 84.00 75 LYS A C 1
ATOM 602 O O . LYS A 1 75 ? -12.786 -7.236 1.524 1.00 84.00 75 LYS A O 1
ATOM 607 N N . ARG A 1 76 ? -11.553 -7.717 3.332 1.00 76.38 76 ARG A N 1
ATOM 608 C CA . ARG A 1 76 ? -10.820 -8.835 2.702 1.00 76.38 76 ARG A CA 1
ATOM 609 C C . ARG A 1 76 ? -11.729 -9.981 2.259 1.00 76.38 76 ARG A C 1
ATOM 611 O O . ARG A 1 76 ? -11.547 -10.497 1.165 1.00 76.38 76 ARG A O 1
ATOM 618 N N . ARG A 1 77 ? -12.730 -10.358 3.062 1.00 73.19 77 ARG A N 1
ATOM 619 C CA . ARG A 1 77 ? -13.721 -11.375 2.665 1.00 73.19 77 ARG A CA 1
ATOM 620 C C . ARG A 1 77 ? -14.557 -10.933 1.469 1.00 73.19 77 ARG A C 1
ATOM 622 O O . ARG A 1 77 ? -14.775 -11.750 0.589 1.00 73.19 77 ARG A O 1
ATOM 629 N N . MET A 1 78 ? -14.980 -9.670 1.411 1.00 67.69 78 MET A N 1
ATOM 630 C CA . MET A 1 78 ? -15.701 -9.138 0.251 1.00 67.69 78 MET A CA 1
ATOM 631 C C . MET A 1 78 ? -14.828 -9.130 -1.004 1.00 67.69 78 MET A C 1
ATOM 633 O O . MET A 1 78 ? -15.341 -9.429 -2.071 1.00 67.69 78 MET A O 1
ATOM 637 N N . ILE A 1 79 ? -13.526 -8.844 -0.892 1.00 60.88 79 ILE A N 1
ATOM 638 C CA . ILE A 1 79 ? -12.593 -8.947 -2.025 1.00 60.88 79 ILE A CA 1
ATOM 639 C C . ILE A 1 79 ? -12.513 -10.397 -2.519 1.00 60.88 79 ILE A C 1
ATOM 641 O O . ILE A 1 79 ? -12.677 -10.634 -3.709 1.00 60.88 79 ILE A O 1
ATOM 645 N N . ILE A 1 80 ? -12.343 -11.367 -1.613 1.00 54.84 80 ILE A N 1
ATOM 646 C CA . ILE A 1 80 ? -12.299 -12.796 -1.968 1.00 54.84 80 ILE A CA 1
ATOM 647 C C . ILE A 1 80 ? -13.623 -13.234 -2.606 1.00 54.84 80 ILE A C 1
ATOM 649 O O . ILE A 1 80 ? -13.612 -13.820 -3.678 1.00 54.84 80 ILE A O 1
ATOM 653 N N . GLN A 1 81 ? -14.762 -12.900 -1.991 1.00 53.03 81 GLN A N 1
ATOM 654 C CA . GLN A 1 81 ? -16.085 -13.260 -2.504 1.00 53.03 81 GLN A CA 1
ATOM 655 C C . GLN A 1 81 ? -16.369 -12.625 -3.861 1.00 53.03 81 GLN A C 1
ATOM 657 O O . GLN A 1 81 ? -16.818 -13.330 -4.754 1.00 53.03 81 GLN A O 1
ATOM 662 N N . LYS A 1 82 ? -16.086 -11.329 -4.039 1.00 53.91 82 LYS A N 1
ATOM 663 C CA . LYS A 1 82 ? -16.247 -10.651 -5.331 1.00 53.91 82 LYS A CA 1
ATOM 664 C C . LYS A 1 82 ? -15.319 -11.254 -6.379 1.00 53.91 82 LYS A C 1
ATOM 666 O O . LYS A 1 82 ? -15.790 -11.526 -7.467 1.00 53.91 82 LYS A O 1
ATOM 671 N N . SER A 1 83 ? -14.067 -11.562 -6.033 1.00 54.16 83 SER A N 1
ATOM 672 C CA . SER A 1 83 ? -13.123 -12.246 -6.926 1.00 54.16 83 SER A CA 1
ATOM 673 C C . SER A 1 83 ? -13.594 -13.643 -7.347 1.00 54.16 83 SER A C 1
ATOM 675 O O . SER A 1 83 ? -13.247 -14.076 -8.439 1.00 54.16 83 SER A O 1
ATOM 677 N N . THR A 1 84 ? -14.364 -14.351 -6.513 1.00 52.56 84 THR A N 1
ATOM 678 C CA . THR A 1 84 ? -14.914 -15.680 -6.838 1.00 52.56 84 THR A CA 1
ATOM 679 C C . THR A 1 84 ? -16.321 -15.639 -7.448 1.00 52.56 84 THR A C 1
ATOM 681 O O . THR A 1 84 ? -16.729 -16.613 -8.066 1.00 52.56 84 THR A O 1
ATOM 684 N N . MET A 1 85 ? -17.072 -14.544 -7.263 1.00 44.38 85 MET A N 1
ATOM 685 C CA . MET A 1 85 ? -18.442 -14.334 -7.769 1.00 44.38 85 MET A CA 1
ATOM 686 C C . MET A 1 85 ? -18.509 -13.427 -9.005 1.00 44.38 85 MET A C 1
ATOM 688 O O . MET A 1 85 ? -19.613 -13.059 -9.410 1.00 44.38 85 MET A O 1
ATOM 692 N N . VAL A 1 86 ? -17.383 -13.052 -9.627 1.00 49.78 86 VAL A N 1
ATOM 693 C CA . VAL A 1 86 ? -17.451 -12.485 -10.981 1.00 49.78 86 VAL A CA 1
ATOM 694 C C . VAL A 1 86 ? -17.864 -13.615 -11.920 1.00 49.78 86 VAL A C 1
ATOM 696 O O . VAL A 1 86 ? -17.041 -14.344 -12.467 1.00 49.78 86 VAL A O 1
ATOM 699 N N . HIS A 1 87 ? -19.172 -13.801 -12.069 1.00 49.56 87 HIS A N 1
ATOM 700 C CA . HIS A 1 87 ? -19.714 -14.498 -13.216 1.00 49.56 87 HIS A CA 1
ATOM 701 C C . HIS A 1 87 ? -19.406 -13.622 -14.427 1.00 49.56 87 HIS A C 1
ATOM 703 O O . HIS A 1 87 ? -20.046 -12.590 -14.618 1.00 49.56 87 HIS A O 1
ATOM 709 N N . PHE A 1 88 ? -18.426 -14.027 -15.237 1.00 51.16 88 PHE A N 1
ATOM 710 C CA . PHE A 1 88 ? -18.247 -13.524 -16.599 1.00 51.16 88 PHE A CA 1
ATOM 711 C C . PHE A 1 88 ? -19.405 -14.026 -17.473 1.00 51.16 88 PHE A C 1
ATOM 713 O O . PHE A 1 88 ? -19.211 -14.764 -18.431 1.00 51.16 88 PHE A O 1
ATOM 720 N N . CYS A 1 89 ? -20.637 -13.668 -17.122 1.00 53.38 89 CYS A N 1
ATOM 721 C CA . CYS A 1 89 ? -21.700 -13.592 -18.104 1.00 53.38 89 CYS A CA 1
ATOM 722 C C . CYS A 1 89 ? -21.535 -12.226 -18.764 1.00 53.38 89 CYS A C 1
ATOM 724 O O . CYS A 1 89 ? -22.298 -11.303 -18.484 1.00 53.38 89 CYS A O 1
ATOM 726 N N . ASP A 1 90 ? -20.488 -12.079 -19.581 1.00 52.28 90 ASP A N 1
ATOM 727 C CA . ASP A 1 90 ? -20.503 -11.060 -20.621 1.00 52.28 90 ASP A CA 1
ATOM 728 C C . ASP A 1 90 ? -21.666 -11.459 -21.520 1.00 52.28 90 ASP A C 1
ATOM 730 O O . ASP A 1 90 ? -21.559 -12.394 -22.311 1.00 52.28 90 ASP A O 1
ATOM 734 N N . GLY A 1 91 ? -22.831 -10.858 -21.282 1.00 50.19 91 GLY A N 1
ATOM 735 C CA . GLY A 1 91 ? -23.975 -10.947 -22.173 1.00 50.19 91 GLY A CA 1
ATOM 736 C C . GLY A 1 91 ? -23.630 -10.221 -23.463 1.00 50.19 91 GLY A C 1
ATOM 737 O O . GLY A 1 91 ? -24.240 -9.198 -23.759 1.00 50.19 91 GLY A O 1
ATOM 738 N N . ALA A 1 92 ? -22.615 -10.722 -24.170 1.00 51.69 92 ALA A N 1
ATOM 739 C CA . ALA A 1 92 ? -22.262 -10.343 -25.514 1.00 51.69 92 ALA A CA 1
ATOM 740 C C . ALA A 1 92 ? -23.457 -10.742 -26.374 1.00 51.69 92 ALA A C 1
ATOM 742 O O . ALA A 1 92 ? -23.599 -11.877 -26.820 1.00 51.69 92 ALA A O 1
ATOM 743 N N . ASP A 1 93 ? -24.384 -9.805 -26.491 1.00 54.50 93 ASP A N 1
ATOM 744 C CA . ASP A 1 93 ? -25.343 -9.775 -27.570 1.00 54.50 93 ASP A CA 1
ATOM 745 C C . ASP A 1 93 ? -24.519 -9.651 -28.857 1.00 54.50 93 ASP A C 1
ATOM 747 O O . ASP A 1 93 ? -23.758 -8.685 -29.009 1.00 54.50 93 ASP A O 1
ATOM 751 N N . ASP A 1 94 ? -24.611 -10.646 -29.743 1.00 56.78 94 ASP A N 1
ATOM 752 C CA . ASP A 1 94 ? -23.813 -10.731 -30.976 1.00 56.78 94 ASP A CA 1
ATOM 753 C C . ASP A 1 94 ? -23.969 -9.467 -31.855 1.00 56.78 94 ASP A C 1
ATOM 755 O O . ASP A 1 94 ? -23.104 -9.172 -32.680 1.00 56.78 94 ASP A O 1
ATOM 759 N N . GLU A 1 95 ? -25.032 -8.674 -31.653 1.00 57.66 95 GLU A N 1
ATOM 760 C CA . GLU A 1 95 ? -25.263 -7.395 -32.337 1.00 57.66 95 GLU A CA 1
ATOM 761 C C . GLU A 1 95 ? -24.531 -6.185 -31.729 1.00 57.66 95 GLU A C 1
ATOM 763 O O . GLU A 1 95 ? -24.266 -5.216 -32.445 1.00 57.66 95 GLU A O 1
ATOM 768 N N . LYS A 1 96 ? -24.224 -6.186 -30.423 1.00 56.28 96 LYS A N 1
ATOM 769 C CA . LYS A 1 96 ? -23.679 -5.007 -29.709 1.00 56.28 96 LYS A CA 1
ATOM 770 C C . LYS A 1 96 ? -22.255 -5.177 -29.198 1.00 56.28 96 LYS A C 1
ATOM 772 O O . LYS A 1 96 ? -21.620 -4.176 -28.868 1.00 56.28 96 LYS A O 1
ATOM 777 N N . GLY A 1 97 ? -21.737 -6.402 -29.199 1.00 57.59 97 GLY A N 1
ATOM 778 C CA . GLY A 1 97 ? -20.387 -6.692 -28.737 1.00 57.59 97 GLY A CA 1
ATOM 779 C C . GLY A 1 97 ? -20.240 -6.608 -27.216 1.00 57.59 97 GLY A C 1
ATOM 780 O O . GLY A 1 97 ? -21.146 -6.221 -26.480 1.00 57.59 97 GLY A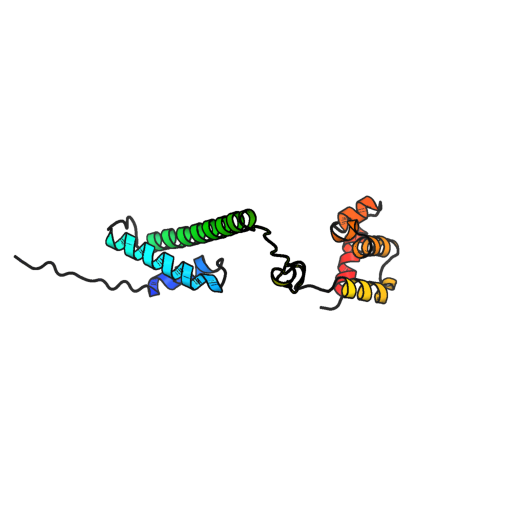 O 1
ATOM 781 N N . SER A 1 98 ? -19.069 -7.037 -26.756 1.00 56.50 98 SER A N 1
ATOM 782 C CA . SER A 1 98 ? -18.733 -7.199 -25.344 1.00 56.50 98 SER A CA 1
ATOM 783 C C . SER A 1 98 ? -18.859 -5.895 -24.546 1.00 56.50 98 SER A C 1
ATOM 785 O O . SER A 1 98 ? -18.342 -4.853 -24.947 1.00 56.50 98 SER A O 1
ATOM 787 N N . THR A 1 99 ? -19.490 -5.957 -23.369 1.00 57.97 99 THR A N 1
ATOM 788 C CA . THR A 1 99 ? -19.558 -4.814 -22.427 1.00 57.97 99 THR A CA 1
ATOM 789 C C . THR A 1 99 ? -18.377 -4.770 -21.457 1.00 57.97 99 THR A C 1
ATOM 791 O O . THR A 1 99 ? -18.345 -3.944 -20.543 1.00 57.97 99 THR A O 1
ATOM 794 N N . VAL A 1 100 ? -17.387 -5.641 -21.661 1.00 55.34 100 VAL A N 1
ATOM 795 C CA . VAL A 1 100 ? -16.224 -5.841 -20.788 1.00 55.34 100 VAL A CA 1
ATOM 796 C C . VAL A 1 100 ? -15.450 -4.539 -20.530 1.00 55.34 100 VAL A C 1
ATOM 798 O O . VAL A 1 100 ? -15.047 -4.299 -19.392 1.00 55.34 100 VAL A O 1
ATOM 801 N N . ASP A 1 101 ? -15.371 -3.632 -21.507 1.00 55.44 101 ASP A N 1
ATOM 802 C CA . ASP A 1 101 ? -14.717 -2.322 -21.353 1.00 55.44 101 ASP A CA 1
ATOM 803 C C . ASP A 1 101 ? -15.376 -1.407 -20.301 1.00 55.44 101 ASP A C 1
ATOM 805 O O . ASP A 1 101 ? -14.714 -0.536 -19.744 1.00 55.44 101 ASP A O 1
ATOM 809 N N . HIS A 1 102 ? -16.658 -1.604 -19.966 1.00 57.19 102 HIS A N 1
ATOM 810 C CA . HIS A 1 102 ? -17.366 -0.782 -18.969 1.00 57.19 102 HIS A CA 1
ATOM 811 C C . HIS A 1 102 ? -17.065 -1.189 -17.517 1.00 57.19 102 HIS A C 1
ATOM 813 O O . HIS A 1 102 ? -17.419 -0.460 -16.587 1.00 57.19 102 HIS A O 1
ATOM 819 N N . PHE A 1 103 ? -16.441 -2.352 -17.304 1.00 53.28 103 PHE A N 1
ATOM 820 C CA . PHE A 1 103 ? -16.135 -2.881 -15.970 1.00 53.28 103 PHE A CA 1
ATOM 821 C C . PHE A 1 103 ? -14.697 -2.618 -15.524 1.00 53.28 103 PHE A C 1
ATOM 823 O O . PHE A 1 103 ? -14.384 -2.793 -14.343 1.00 53.28 103 PHE A O 1
ATOM 830 N N . TYR A 1 104 ? -13.833 -2.169 -16.432 1.00 50.50 104 TYR A N 1
ATOM 831 C CA . TYR A 1 104 ? -12.511 -1.683 -16.076 1.00 50.50 104 TYR A CA 1
ATOM 832 C C . TYR A 1 104 ? -12.622 -0.210 -15.694 1.00 50.50 104 TYR A C 1
ATOM 834 O O . TYR A 1 104 ? -12.892 0.656 -16.524 1.00 50.50 104 TYR A O 1
ATOM 842 N N . GLY A 1 105 ? -12.404 0.089 -14.413 1.00 48.41 105 GLY A N 1
ATOM 843 C CA . GLY A 1 105 ? -11.981 1.432 -14.051 1.00 48.41 105 GLY A CA 1
ATOM 844 C C . GLY A 1 105 ? -10.684 1.701 -14.802 1.00 48.41 105 GLY A C 1
ATOM 845 O O . GLY A 1 105 ? -9.741 0.920 -14.688 1.00 48.41 105 GLY A O 1
ATOM 846 N N . VAL A 1 106 ? -10.649 2.765 -15.603 1.00 52.19 106 VAL A N 1
ATOM 847 C CA . VAL A 1 106 ? -9.383 3.301 -16.095 1.00 52.19 106 VAL A CA 1
ATOM 848 C C . VAL A 1 106 ? -8.668 3.820 -14.857 1.00 52.19 106 VAL A C 1
ATOM 850 O O . VAL A 1 106 ? -8.912 4.940 -14.407 1.00 52.19 106 VAL A O 1
ATOM 853 N N . ASP A 1 107 ? -7.867 2.958 -14.238 1.00 51.72 107 ASP A N 1
ATOM 854 C CA . ASP A 1 107 ? -6.943 3.376 -13.204 1.00 51.72 107 ASP A CA 1
ATOM 855 C C . ASP A 1 107 ? -5.991 4.357 -13.885 1.00 51.72 107 ASP A C 1
ATOM 857 O O . ASP A 1 107 ? -5.142 3.985 -14.695 1.00 51.72 107 ASP A O 1
ATOM 861 N N . TYR A 1 108 ? -6.179 5.644 -13.605 1.00 50.12 108 TYR A N 1
ATOM 862 C CA . TYR A 1 108 ? -5.154 6.633 -13.881 1.00 50.12 108 TYR A CA 1
ATOM 863 C C . TYR A 1 108 ? -3.982 6.277 -12.970 1.00 50.12 108 TYR A C 1
ATOM 865 O O . TYR A 1 108 ? -3.991 6.594 -11.778 1.00 50.12 108 TYR A O 1
ATOM 873 N N . GLU A 1 109 ? -3.009 5.546 -13.514 1.00 47.19 109 GLU A N 1
ATOM 874 C CA . GLU A 1 109 ? -1.757 5.260 -12.828 1.00 47.19 109 GLU A CA 1
ATOM 875 C C . GLU A 1 109 ? -1.138 6.594 -12.400 1.00 47.19 109 GLU A C 1
ATOM 877 O O . GLU A 1 109 ? -0.762 7.427 -13.223 1.00 47.19 109 GLU A O 1
ATOM 882 N N . VAL A 1 110 ? -1.065 6.823 -11.087 1.00 51.50 110 VAL A N 1
ATOM 883 C CA . VAL A 1 110 ? -0.327 7.959 -10.536 1.00 51.50 110 VAL A CA 1
ATOM 884 C C . VAL A 1 110 ? 1.154 7.615 -10.654 1.00 51.50 110 VAL A C 1
ATOM 886 O O . VAL A 1 110 ? 1.735 6.965 -9.785 1.00 51.50 110 VAL A O 1
ATOM 889 N N . GLY A 1 111 ? 1.747 8.018 -11.769 1.00 56.59 111 GLY A N 1
ATOM 890 C CA . GLY A 1 111 ? 3.135 7.770 -12.127 1.00 56.59 111 GLY A CA 1
ATOM 891 C C . GLY A 1 111 ? 3.464 8.428 -13.462 1.00 56.59 111 GLY A C 1
ATOM 892 O O . GLY A 1 111 ? 2.590 8.967 -14.137 1.00 56.59 111 GLY A O 1
ATOM 893 N N . TYR A 1 112 ? 4.737 8.410 -13.844 1.00 62.69 112 TYR A N 1
ATOM 894 C CA . TYR A 1 112 ? 5.119 8.828 -15.189 1.00 62.69 112 TYR A CA 1
ATOM 895 C C . TYR A 1 112 ? 4.635 7.798 -16.196 1.00 62.69 112 TYR A C 1
ATOM 897 O O . TYR A 1 112 ? 4.825 6.597 -15.979 1.00 62.69 112 TYR A O 1
ATOM 905 N N . GLY A 1 113 ? 4.105 8.256 -17.329 1.00 75.19 113 GLY A N 1
ATOM 906 C CA . GLY A 1 113 ? 3.931 7.370 -18.464 1.00 75.19 113 GLY A CA 1
ATOM 907 C C . GLY A 1 113 ? 5.281 6.741 -18.802 1.00 75.19 113 GLY A C 1
ATOM 908 O O . GLY A 1 113 ? 6.293 7.434 -18.916 1.00 75.19 113 GLY A O 1
ATOM 909 N N . LEU A 1 114 ? 5.327 5.418 -18.982 1.00 81.12 114 LEU A N 1
ATOM 910 C CA . LEU A 1 114 ? 6.558 4.736 -19.399 1.00 81.12 114 LEU A CA 1
ATOM 911 C C . LEU A 1 114 ? 7.132 5.360 -20.686 1.00 81.12 114 LEU A C 1
ATOM 913 O O . LEU A 1 114 ? 8.347 5.401 -20.876 1.00 81.12 114 LEU A O 1
ATOM 917 N N . ALA A 1 115 ? 6.255 5.879 -21.551 1.00 83.12 115 ALA A N 1
ATOM 918 C CA . ALA A 1 115 ? 6.619 6.649 -22.734 1.00 83.12 115 ALA A CA 1
ATOM 919 C C . ALA A 1 115 ? 7.396 7.933 -22.394 1.00 83.12 115 ALA A C 1
ATOM 921 O O . ALA A 1 115 ? 8.415 8.200 -23.029 1.00 83.12 115 ALA A O 1
ATOM 922 N N . ASP A 1 116 ? 6.979 8.677 -21.370 1.00 86.00 116 ASP A N 1
ATOM 923 C CA . ASP A 1 116 ? 7.629 9.917 -20.935 1.00 86.00 116 ASP A CA 1
ATOM 924 C C . ASP A 1 116 ? 9.014 9.625 -20.354 1.00 86.00 116 ASP A C 1
ATOM 926 O O . ASP A 1 116 ? 10.007 10.207 -20.786 1.00 86.00 116 ASP A O 1
ATOM 930 N N . VAL A 1 117 ? 9.121 8.612 -19.486 1.00 87.62 117 VAL A N 1
ATOM 931 C CA . VAL A 1 117 ? 10.409 8.165 -18.922 1.00 87.62 117 VAL A CA 1
ATOM 932 C C . VAL A 1 117 ? 11.373 7.709 -20.021 1.00 87.62 117 VAL A C 1
ATOM 934 O O . VAL A 1 117 ? 12.568 8.017 -19.979 1.00 87.62 117 VAL A O 1
ATOM 937 N N . ARG A 1 118 ? 10.872 6.978 -21.026 1.00 90.62 118 ARG A N 1
ATOM 938 C CA . ARG A 1 118 ? 11.666 6.560 -22.193 1.00 90.62 118 ARG A CA 1
ATOM 939 C C . ARG A 1 118 ? 12.147 7.765 -22.994 1.00 90.62 118 ARG A C 1
ATOM 941 O O . ARG A 1 118 ? 13.323 7.802 -23.355 1.00 90.62 118 ARG A O 1
ATOM 948 N N . ASN A 1 119 ? 11.273 8.730 -23.258 1.00 90.19 119 ASN A N 1
ATOM 949 C CA . ASN A 1 119 ? 11.614 9.930 -24.017 1.00 90.19 119 ASN A CA 1
ATOM 950 C C . ASN A 1 119 ? 12.659 10.773 -23.279 1.00 90.19 119 ASN A C 1
ATOM 952 O O . ASN A 1 119 ? 13.709 11.069 -23.855 1.00 90.19 119 ASN A O 1
ATOM 956 N N . ASP A 1 120 ? 12.443 11.064 -21.997 1.00 90.00 120 ASP A N 1
ATOM 957 C CA . ASP A 1 120 ? 13.378 11.824 -21.161 1.00 90.00 120 ASP A CA 1
ATOM 958 C C . ASP A 1 120 ? 14.755 11.163 -21.103 1.00 90.00 120 ASP A C 1
ATOM 960 O O . ASP A 1 120 ? 15.788 11.828 -21.259 1.00 90.00 120 ASP A O 1
ATOM 964 N N . TYR A 1 121 ? 14.781 9.835 -20.948 1.00 92.69 121 TYR A N 1
ATOM 965 C CA . TYR A 1 121 ? 16.017 9.067 -20.998 1.00 92.69 121 TYR A CA 1
ATOM 966 C C . TYR A 1 121 ? 16.718 9.191 -22.356 1.00 92.69 121 TYR A C 1
ATOM 968 O O . TYR A 1 121 ? 17.933 9.389 -22.392 1.00 92.69 121 TYR A O 1
ATOM 976 N N . LEU A 1 122 ? 15.990 9.084 -23.471 1.00 92.56 122 LEU A N 1
ATOM 977 C CA . LEU A 1 122 ? 16.573 9.172 -24.812 1.00 92.56 122 LEU A CA 1
ATOM 978 C C . LEU A 1 122 ? 17.170 10.558 -25.088 1.00 92.56 122 LEU A C 1
ATOM 980 O O . LEU A 1 122 ? 18.288 10.627 -25.606 1.00 92.56 122 LEU A O 1
ATOM 984 N N . PHE A 1 123 ? 16.499 11.639 -24.680 1.00 93.12 123 PHE A N 1
ATOM 985 C CA . PHE A 1 123 ? 17.019 13.008 -24.812 1.00 93.12 123 PHE A CA 1
ATOM 986 C C . PHE A 1 123 ? 18.324 13.215 -24.030 1.00 93.12 123 PHE A C 1
ATOM 988 O O . PHE A 1 123 ? 19.277 13.829 -24.518 1.00 93.12 123 PHE A O 1
ATOM 995 N N . HIS A 1 124 ? 18.413 12.636 -22.836 1.00 93.94 124 HIS A N 1
ATOM 996 C CA . HIS A 1 124 ? 19.539 12.831 -21.920 1.00 93.94 124 HIS A CA 1
ATOM 997 C C . HIS A 1 124 ? 20.511 11.650 -21.874 1.00 93.94 124 HIS A C 1
ATOM 999 O O . HIS A 1 124 ? 21.393 11.591 -21.013 1.00 93.94 124 HIS A O 1
ATOM 1005 N N . LYS A 1 125 ? 20.402 10.712 -22.819 1.00 93.06 125 LYS A N 1
ATOM 1006 C CA . LYS A 1 125 ? 21.205 9.481 -22.871 1.00 93.06 125 LYS A CA 1
ATOM 1007 C C . LYS A 1 125 ? 22.708 9.752 -22.804 1.00 93.06 125 LYS A C 1
ATOM 1009 O O . LYS A 1 125 ? 23.458 8.982 -22.206 1.00 93.06 125 LYS A O 1
ATOM 1014 N N . HIS A 1 126 ? 23.135 10.877 -23.370 1.00 93.56 126 HIS A N 1
ATOM 1015 C CA . HIS A 1 126 ? 24.520 11.336 -23.394 1.00 93.56 126 HIS A CA 1
ATOM 1016 C C . HIS A 1 126 ? 25.122 11.609 -21.997 1.00 93.56 126 HIS A C 1
ATOM 1018 O O . HIS A 1 126 ? 26.341 11.582 -21.854 1.00 93.56 126 HIS A O 1
ATOM 1024 N N . LEU A 1 127 ? 24.305 11.809 -20.954 1.00 93.69 127 LEU A N 1
ATOM 1025 C CA . LEU A 1 127 ? 24.760 12.013 -19.566 1.00 93.69 127 LEU A CA 1
ATOM 1026 C C . LEU A 1 127 ? 25.148 10.704 -18.848 1.00 93.69 127 LEU A C 1
ATOM 1028 O O . LEU A 1 127 ? 25.740 10.705 -17.757 1.00 93.69 127 LEU A O 1
ATOM 1032 N N . PHE A 1 128 ? 24.807 9.563 -19.443 1.00 95.81 128 PHE A N 1
ATOM 1033 C CA . PHE A 1 128 ? 25.058 8.234 -18.902 1.00 95.81 128 PHE A CA 1
ATOM 1034 C C . PHE A 1 128 ? 26.297 7.626 -19.554 1.00 95.81 128 PHE A C 1
ATOM 1036 O O . PHE A 1 128 ? 26.508 7.737 -20.760 1.00 95.81 128 PHE A O 1
ATOM 1043 N N . THR A 1 129 ? 27.101 6.916 -18.770 1.00 95.19 129 THR A N 1
ATOM 1044 C CA . THR A 1 129 ? 28.208 6.109 -19.305 1.00 95.19 129 THR A CA 1
ATOM 1045 C C . THR A 1 129 ? 27.675 4.898 -20.072 1.00 95.19 129 THR A C 1
ATOM 1047 O O . THR A 1 129 ? 26.566 4.436 -19.816 1.00 95.19 129 THR A O 1
ATOM 1050 N N . ASN A 1 130 ? 28.482 4.301 -20.953 1.00 94.81 130 ASN A N 1
ATOM 1051 C CA . ASN A 1 130 ? 28.069 3.134 -21.749 1.00 94.81 130 ASN A CA 1
ATOM 1052 C C . ASN A 1 130 ? 27.528 1.965 -20.902 1.00 94.81 130 ASN A C 1
ATOM 1054 O O . ASN A 1 130 ? 26.625 1.253 -21.331 1.00 94.81 130 ASN A O 1
ATOM 1058 N N . GLN A 1 131 ? 28.060 1.758 -19.693 1.00 93.69 131 GLN A N 1
ATOM 1059 C CA . GLN A 1 131 ? 27.589 0.706 -18.786 1.00 93.69 131 GLN A CA 1
ATOM 1060 C C . GLN A 1 131 ? 26.264 1.076 -18.107 1.00 93.69 131 GLN A C 1
ATOM 1062 O O . GLN A 1 131 ? 25.378 0.234 -17.998 1.00 93.69 131 GLN A O 1
ATOM 1067 N N . GLU A 1 132 ? 26.097 2.336 -17.703 1.00 94.12 132 GLU A N 1
ATOM 1068 C CA . GLU A 1 132 ? 24.830 2.849 -17.168 1.00 94.12 132 GLU A CA 1
ATOM 1069 C C . GLU A 1 132 ? 23.731 2.814 -18.242 1.00 94.12 132 GLU A C 1
ATOM 1071 O O . GLU A 1 132 ? 22.611 2.393 -17.965 1.00 94.12 132 GLU A O 1
ATOM 1076 N N . GLN A 1 133 ? 24.067 3.167 -19.489 1.00 94.81 133 GLN A N 1
ATOM 1077 C CA . GLN A 1 133 ? 23.140 3.112 -20.617 1.00 94.81 133 GLN A CA 1
ATOM 1078 C C . GLN A 1 133 ? 22.642 1.694 -20.886 1.00 94.81 133 GLN A C 1
ATOM 1080 O O . GLN A 1 133 ? 21.449 1.523 -21.104 1.00 94.81 133 GLN A O 1
ATOM 1085 N N . LYS A 1 134 ? 23.515 0.679 -20.834 1.00 94.38 134 LYS A N 1
ATOM 1086 C CA . LYS A 1 134 ? 23.106 -0.727 -20.997 1.00 94.38 134 LYS A CA 1
ATOM 1087 C C . LYS A 1 134 ? 22.070 -1.145 -19.954 1.00 94.38 134 LYS A C 1
ATOM 1089 O O . LYS A 1 134 ? 21.106 -1.811 -20.304 1.00 94.38 134 LYS A O 1
ATOM 1094 N N . ILE A 1 135 ? 22.246 -0.720 -18.702 1.00 94.31 135 ILE A N 1
ATOM 1095 C CA . ILE A 1 135 ? 21.328 -1.055 -17.605 1.00 94.31 135 ILE A CA 1
ATOM 1096 C C . ILE A 1 135 ? 19.972 -0.372 -17.805 1.00 94.31 135 ILE A C 1
ATOM 1098 O O . ILE A 1 135 ? 18.948 -1.044 -17.749 1.00 94.31 135 ILE A O 1
ATOM 1102 N N . ILE A 1 136 ? 19.955 0.939 -18.072 1.00 94.31 136 ILE A N 1
ATOM 1103 C CA . ILE A 1 136 ? 18.696 1.682 -18.251 1.00 94.31 136 ILE A CA 1
ATOM 1104 C C . ILE A 1 136 ? 17.990 1.283 -19.546 1.00 94.31 136 ILE A C 1
ATOM 1106 O O . ILE A 1 136 ? 16.773 1.148 -19.560 1.00 94.31 136 ILE A O 1
ATOM 1110 N N . SER A 1 137 ? 18.740 1.030 -20.621 1.00 92.88 137 SER A N 1
ATOM 1111 C CA . SER A 1 137 ? 18.154 0.578 -21.884 1.00 92.88 137 SER A CA 1
ATOM 1112 C C . SER A 1 137 ? 17.520 -0.803 -21.739 1.00 92.88 137 SER A C 1
ATOM 1114 O O . SER A 1 137 ? 16.433 -1.025 -22.256 1.00 92.88 137 SER A O 1
ATOM 1116 N N . TYR A 1 138 ? 18.165 -1.714 -21.004 1.00 94.00 138 TYR A N 1
ATOM 1117 C CA . TYR A 1 138 ? 17.562 -3.004 -20.685 1.00 94.00 138 TYR A CA 1
ATOM 1118 C C . TYR A 1 138 ? 16.286 -2.802 -19.860 1.00 94.00 138 TYR A C 1
ATOM 1120 O O . TYR A 1 138 ? 15.226 -3.249 -20.260 1.00 94.00 138 TYR A O 1
ATOM 1128 N N . MET A 1 139 ? 16.359 -2.033 -18.772 1.00 92.81 139 MET A N 1
ATOM 1129 C CA . MET A 1 139 ? 15.214 -1.776 -17.893 1.00 92.81 139 MET A CA 1
ATOM 1130 C C . MET A 1 139 ? 14.007 -1.158 -18.617 1.00 92.81 139 MET A C 1
ATOM 1132 O O . MET A 1 139 ? 12.874 -1.521 -18.335 1.00 92.81 139 MET A O 1
ATOM 1136 N N . LEU A 1 140 ? 14.234 -0.207 -19.528 1.00 91.00 140 LEU A N 1
ATOM 1137 C CA . LEU A 1 140 ? 13.151 0.545 -20.160 1.00 91.00 140 LEU A CA 1
ATOM 1138 C C . LEU A 1 140 ? 12.629 -0.090 -21.451 1.00 91.00 140 LEU A C 1
ATOM 1140 O O . LEU A 1 140 ? 11.483 0.180 -21.800 1.00 91.00 140 LEU A O 1
ATOM 1144 N N . PHE A 1 141 ? 13.428 -0.875 -22.181 1.00 91.88 141 PHE A N 1
AT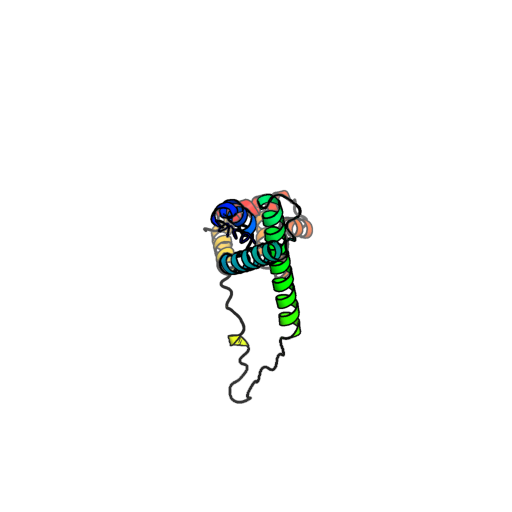OM 1145 C CA . PHE A 1 141 ? 13.080 -1.331 -23.539 1.00 91.88 141 PHE A CA 1
ATOM 1146 C C . PHE A 1 141 ? 12.982 -2.851 -23.709 1.00 91.88 141 PHE A C 1
ATOM 1148 O O . PHE A 1 141 ? 12.703 -3.296 -24.820 1.00 91.88 141 PHE A O 1
ATOM 1155 N N . THR A 1 142 ? 13.183 -3.649 -22.659 1.00 89.50 142 THR A N 1
ATOM 1156 C CA . THR A 1 142 ? 12.900 -5.092 -22.700 1.00 89.50 142 THR A CA 1
ATOM 1157 C C . THR A 1 142 ? 11.690 -5.426 -21.837 1.00 89.50 142 THR A C 1
ATOM 1159 O O . THR A 1 142 ? 11.455 -4.775 -20.821 1.00 89.50 142 THR A O 1
ATOM 1162 N N . GLU A 1 143 ? 10.921 -6.437 -22.246 1.00 82.25 143 GLU A N 1
ATOM 1163 C CA . GLU A 1 143 ? 9.748 -6.907 -21.493 1.00 82.25 143 GLU A CA 1
ATOM 1164 C C . GLU A 1 143 ? 10.159 -7.378 -20.093 1.00 82.25 143 GLU A C 1
ATOM 1166 O O . GLU A 1 143 ? 9.621 -6.904 -19.098 1.00 82.25 143 GLU A O 1
ATOM 1171 N N . ASP A 1 144 ? 11.218 -8.188 -20.009 1.00 81.88 144 ASP A N 1
ATOM 1172 C CA . ASP A 1 144 ? 11.768 -8.655 -18.733 1.00 81.88 144 ASP A CA 1
ATOM 1173 C C . ASP A 1 144 ? 12.344 -7.514 -17.876 1.00 81.88 144 ASP A C 1
ATOM 1175 O O . ASP A 1 144 ? 12.386 -7.597 -16.652 1.00 81.88 144 ASP A O 1
ATOM 1179 N N . GLY A 1 145 ? 12.850 -6.451 -18.504 1.00 83.12 145 GLY A N 1
ATOM 1180 C CA . GLY A 1 145 ? 13.577 -5.382 -17.823 1.00 83.12 145 GLY A CA 1
ATOM 1181 C C . GLY A 1 145 ? 12.698 -4.498 -16.945 1.00 83.12 145 GLY A C 1
ATOM 1182 O O . GLY A 1 145 ? 13.182 -4.013 -15.921 1.00 83.12 145 GLY A O 1
ATOM 1183 N N . ILE A 1 146 ? 11.429 -4.316 -17.318 1.00 83.81 146 ILE A N 1
ATOM 1184 C CA . ILE A 1 146 ? 10.483 -3.429 -16.622 1.00 83.81 146 ILE A CA 1
ATOM 1185 C C . ILE A 1 146 ? 10.180 -3.954 -15.213 1.00 83.81 146 ILE A C 1
ATOM 1187 O O . ILE A 1 146 ? 10.141 -3.180 -14.255 1.00 83.81 146 ILE A O 1
ATOM 1191 N N . ASP A 1 147 ? 10.074 -5.274 -15.069 1.00 85.12 147 ASP A N 1
ATOM 1192 C CA . ASP A 1 147 ? 9.746 -5.933 -13.801 1.00 85.12 147 ASP A CA 1
ATOM 1193 C C . ASP A 1 147 ? 10.983 -6.275 -12.953 1.00 85.12 147 ASP A C 1
ATOM 1195 O O . ASP A 1 147 ? 10.881 -6.747 -11.813 1.00 85.12 147 ASP A O 1
ATOM 1199 N N . MET A 1 148 ? 12.185 -6.036 -13.480 1.00 87.00 148 MET A N 1
ATOM 1200 C CA . MET A 1 148 ? 13.435 -6.402 -12.824 1.00 87.00 148 MET A CA 1
ATOM 1201 C C . MET A 1 148 ? 14.072 -5.240 -12.069 1.00 87.00 148 MET A C 1
ATOM 1203 O O . MET A 1 148 ? 14.190 -4.110 -12.541 1.00 87.00 148 MET A O 1
ATOM 1207 N N . LYS A 1 149 ? 14.622 -5.535 -10.884 1.00 90.81 149 LYS A N 1
ATOM 1208 C CA . LYS A 1 149 ? 15.397 -4.532 -10.146 1.00 90.81 149 LYS A CA 1
ATOM 1209 C C . LYS A 1 149 ? 16.671 -4.188 -10.931 1.00 90.81 149 LYS A C 1
ATOM 1211 O O . LYS A 1 149 ? 17.368 -5.102 -11.377 1.00 90.81 149 LYS A O 1
ATOM 1216 N N . PRO A 1 150 ? 17.106 -2.916 -10.972 1.00 89.38 150 PRO A N 1
ATOM 1217 C CA . PRO A 1 150 ? 18.352 -2.509 -11.639 1.00 89.38 150 PRO A CA 1
ATOM 1218 C C . PRO A 1 150 ? 19.596 -3.296 -11.180 1.00 89.38 150 PRO A C 1
ATOM 1220 O O . PRO A 1 150 ? 20.531 -3.554 -11.942 1.00 89.38 150 PRO A O 1
ATOM 1223 N N . THR A 1 151 ? 19.613 -3.732 -9.918 1.00 90.50 151 THR A N 1
ATOM 1224 C CA . THR A 1 151 ? 20.677 -4.582 -9.362 1.00 90.50 151 THR A CA 1
ATOM 1225 C C . THR A 1 151 ? 20.639 -6.021 -9.882 1.00 90.50 151 THR A C 1
ATOM 1227 O O . THR A 1 151 ? 21.685 -6.654 -9.967 1.00 90.50 151 THR A O 1
ATOM 1230 N N . GLN A 1 152 ? 19.467 -6.544 -10.244 1.00 91.94 152 GLN A N 1
ATOM 1231 C CA . GLN A 1 152 ? 19.325 -7.837 -10.917 1.00 91.94 152 GLN A CA 1
ATOM 1232 C C . GLN A 1 152 ? 19.744 -7.724 -12.384 1.00 91.94 152 GLN A C 1
ATOM 1234 O O . GLN A 1 152 ? 20.529 -8.547 -12.843 1.00 91.94 152 GLN A O 1
ATOM 1239 N N . ILE A 1 153 ? 19.329 -6.650 -13.064 1.00 92.44 153 ILE A N 1
ATOM 1240 C CA . ILE A 1 153 ? 19.723 -6.346 -14.449 1.00 92.44 153 ILE A CA 1
ATOM 1241 C C . ILE A 1 153 ? 21.248 -6.243 -14.567 1.00 92.44 153 ILE A C 1
ATOM 1243 O O . ILE A 1 153 ? 21.855 -6.874 -15.425 1.00 92.44 153 ILE A O 1
ATOM 1247 N N . SER A 1 154 ? 21.902 -5.498 -13.671 1.00 92.25 154 SER A N 1
ATOM 1248 C CA . SER A 1 154 ? 23.373 -5.414 -13.663 1.00 92.25 154 SER A CA 1
ATOM 1249 C C . SER A 1 154 ? 24.049 -6.771 -13.466 1.00 92.25 154 SER A C 1
ATOM 1251 O O . SER A 1 154 ? 25.012 -7.049 -14.173 1.00 92.25 154 SER A O 1
ATOM 1253 N N . ASN A 1 155 ? 23.532 -7.641 -12.591 1.00 92.50 155 ASN A N 1
ATOM 1254 C CA . ASN A 1 155 ? 24.079 -8.993 -12.444 1.00 92.50 155 ASN A CA 1
ATOM 1255 C C . ASN A 1 155 ? 23.896 -9.820 -13.727 1.00 92.50 155 ASN A C 1
ATOM 1257 O O . ASN A 1 155 ? 24.831 -10.495 -14.144 1.00 92.50 155 ASN A O 1
ATOM 1261 N N . GLN A 1 156 ? 22.725 -9.744 -14.365 1.00 92.75 156 GLN A N 1
ATOM 1262 C CA . GLN A 1 156 ? 22.435 -10.462 -15.611 1.00 92.75 156 GLN A CA 1
ATOM 1263 C C . GLN A 1 156 ? 23.321 -9.987 -16.770 1.00 92.75 156 GLN A C 1
ATOM 1265 O O . GLN A 1 156 ? 23.778 -10.791 -17.575 1.00 92.75 156 GLN A O 1
ATOM 1270 N N . LEU A 1 157 ? 23.619 -8.688 -16.822 1.00 90.44 157 LEU A N 1
ATOM 1271 C CA . LEU A 1 157 ? 24.503 -8.086 -17.821 1.00 90.44 157 LEU A CA 1
ATOM 1272 C C . LEU A 1 157 ? 26.001 -8.238 -17.490 1.00 90.44 157 LEU A C 1
ATOM 1274 O O . LEU A 1 157 ? 26.838 -7.739 -18.243 1.00 90.44 157 LEU A O 1
ATOM 1278 N N . GLY A 1 158 ? 26.359 -8.875 -16.368 1.00 91.88 158 GLY A N 1
ATOM 1279 C CA . GLY A 1 158 ? 27.751 -9.014 -15.922 1.00 91.88 158 GLY A CA 1
ATOM 1280 C C . GLY A 1 158 ? 28.415 -7.686 -15.531 1.00 91.88 158 GLY A C 1
ATOM 1281 O O . GLY A 1 158 ? 29.633 -7.543 -15.623 1.00 91.88 158 GLY A O 1
ATOM 1282 N N . LEU A 1 159 ? 27.624 -6.691 -15.126 1.00 92.50 159 LEU A N 1
ATOM 1283 C CA . LEU A 1 159 ? 28.070 -5.350 -14.755 1.00 92.50 159 LEU A CA 1
ATOM 12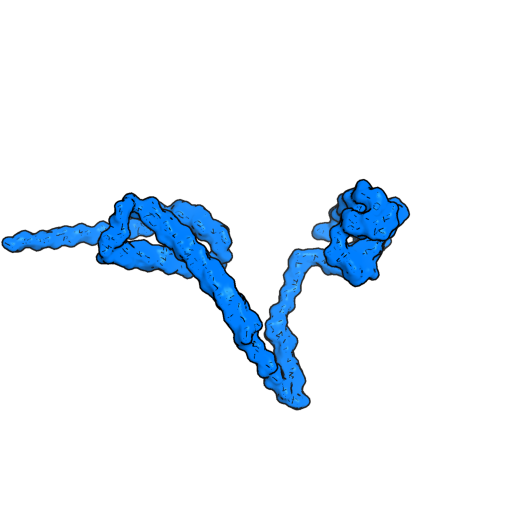84 C C . LEU A 1 159 ? 28.133 -5.179 -13.234 1.00 92.50 159 LEU A C 1
ATOM 1286 O O . LEU A 1 159 ? 27.375 -5.777 -12.472 1.00 92.50 159 LEU A O 1
ATOM 1290 N N . ASN A 1 160 ? 29.018 -4.295 -12.771 1.00 92.44 160 ASN A N 1
ATOM 1291 C CA . ASN A 1 160 ? 29.108 -3.985 -11.348 1.00 92.44 160 ASN A CA 1
ATOM 1292 C C . ASN A 1 160 ? 27.843 -3.242 -10.872 1.00 92.44 160 ASN A C 1
ATOM 1294 O O . ASN A 1 160 ? 27.412 -2.258 -11.479 1.00 92.44 160 ASN A O 1
ATOM 1298 N N . LYS A 1 161 ? 27.291 -3.673 -9.731 1.00 89.94 161 LYS A N 1
ATOM 1299 C CA . LYS A 1 161 ? 26.085 -3.107 -9.099 1.00 89.94 161 LYS A CA 1
ATOM 1300 C C . LYS A 1 161 ? 26.161 -1.591 -8.872 1.00 89.94 161 LYS A C 1
ATOM 1302 O O . LYS A 1 161 ? 25.134 -0.919 -8.891 1.00 89.94 161 LYS A O 1
ATOM 1307 N N . SER A 1 162 ? 27.361 -1.029 -8.702 1.00 92.31 162 SER A N 1
ATOM 1308 C CA . SER A 1 162 ? 27.557 0.420 -8.548 1.00 92.31 162 SER A CA 1
ATOM 1309 C C . SER A 1 162 ? 27.118 1.232 -9.773 1.00 92.31 162 SER A C 1
ATOM 1311 O O . SER A 1 162 ? 26.750 2.399 -9.625 1.00 92.31 162 SER A O 1
ATOM 1313 N N . HIS A 1 163 ? 27.138 0.646 -10.975 1.00 92.31 163 HIS A N 1
ATOM 1314 C CA . HIS A 1 163 ? 26.626 1.302 -12.181 1.00 92.31 163 HIS A CA 1
ATOM 1315 C C . HIS A 1 163 ? 25.102 1.369 -12.172 1.00 92.31 163 HIS A C 1
ATOM 1317 O O . HIS A 1 163 ? 24.555 2.383 -12.583 1.00 92.31 163 HIS A O 1
ATOM 1323 N N . ALA A 1 164 ? 24.418 0.359 -11.625 1.00 92.31 164 ALA A N 1
ATOM 1324 C CA . ALA A 1 164 ? 22.964 0.390 -11.485 1.00 92.31 164 ALA A CA 1
ATOM 1325 C C . ALA A 1 164 ? 22.515 1.516 -10.544 1.00 92.31 164 ALA A C 1
ATOM 1327 O O . ALA A 1 164 ? 21.657 2.315 -10.907 1.00 92.31 164 ALA A O 1
ATOM 1328 N N . SER A 1 165 ? 23.140 1.640 -9.367 1.00 92.94 165 SER A N 1
ATOM 1329 C CA . SER A 1 165 ? 22.801 2.706 -8.413 1.00 92.94 165 SER A CA 1
ATOM 1330 C C . SER A 1 165 ? 23.062 4.104 -8.982 1.00 92.94 165 SER A C 1
ATOM 1332 O O . SER A 1 165 ? 22.229 4.997 -8.834 1.00 92.94 165 SER A O 1
ATOM 1334 N N . ARG A 1 166 ? 24.196 4.299 -9.671 1.00 93.50 166 ARG A N 1
ATOM 1335 C CA . ARG A 1 166 ? 24.527 5.578 -10.321 1.00 93.50 166 ARG A CA 1
ATOM 1336 C C . ARG A 1 166 ? 23.576 5.908 -11.468 1.00 93.50 166 ARG A C 1
ATOM 1338 O O . ARG A 1 166 ? 23.103 7.040 -11.538 1.00 93.50 166 ARG A O 1
ATOM 1345 N N . ALA A 1 167 ? 23.254 4.929 -12.311 1.00 93.88 167 ALA A N 1
ATOM 1346 C CA . ALA A 1 167 ? 22.306 5.097 -13.404 1.00 93.88 167 ALA A CA 1
ATOM 1347 C C . ALA A 1 167 ? 20.916 5.496 -12.890 1.00 93.88 167 ALA A C 1
ATOM 1349 O O . ALA A 1 167 ? 20.335 6.449 -13.393 1.00 93.88 167 ALA A O 1
ATOM 1350 N N . MET A 1 168 ? 20.418 4.843 -11.838 1.00 93.19 168 MET A N 1
ATOM 1351 C CA . MET A 1 168 ? 19.119 5.184 -11.252 1.00 93.19 168 MET A CA 1
ATOM 1352 C C . MET A 1 168 ? 19.091 6.579 -10.630 1.00 93.19 168 MET A C 1
ATOM 1354 O O . MET A 1 168 ? 18.104 7.291 -10.789 1.00 93.19 168 MET A O 1
ATOM 1358 N N . ASN A 1 169 ? 20.161 6.994 -9.948 1.00 93.62 169 ASN A N 1
ATOM 1359 C CA . ASN A 1 169 ? 20.240 8.352 -9.410 1.00 93.62 169 ASN A CA 1
ATOM 1360 C C . ASN A 1 169 ? 20.244 9.399 -10.530 1.00 93.62 169 ASN A C 1
ATOM 1362 O O . ASN A 1 169 ? 19.526 10.386 -10.431 1.00 93.62 169 ASN A O 1
ATOM 1366 N N . LYS A 1 170 ? 20.989 9.168 -11.619 1.00 93.50 170 LYS A N 1
ATOM 1367 C CA . LYS A 1 170 ? 20.966 10.056 -12.792 1.00 93.50 170 LYS A CA 1
ATOM 1368 C C . LYS A 1 170 ? 19.591 10.101 -13.455 1.00 93.50 170 LYS A C 1
ATOM 1370 O O . LYS A 1 170 ? 19.119 11.186 -13.763 1.00 93.50 170 LYS A O 1
ATOM 1375 N N . LEU A 1 171 ? 18.940 8.950 -13.627 1.00 91.75 171 LEU A N 1
ATOM 1376 C CA . LEU A 1 171 ? 17.611 8.865 -14.234 1.00 91.75 171 LEU A CA 1
ATOM 1377 C C . LEU A 1 171 ? 16.582 9.687 -13.448 1.00 91.75 171 LEU A C 1
ATOM 1379 O O . LEU A 1 171 ? 15.845 10.457 -14.046 1.00 91.75 171 LEU A O 1
ATOM 1383 N N . LYS A 1 172 ? 16.611 9.622 -12.111 1.00 90.50 172 LYS A N 1
ATOM 1384 C CA . LYS A 1 172 ? 15.749 10.444 -11.243 1.00 90.50 172 LYS A CA 1
ATOM 1385 C C . LYS A 1 172 ? 15.962 11.952 -11.383 1.00 90.50 172 LYS A C 1
ATOM 1387 O O . LYS A 1 172 ? 15.048 12.708 -11.100 1.00 90.50 172 LYS A O 1
ATOM 1392 N N . HIS A 1 173 ? 17.170 12.391 -11.733 1.00 89.50 173 HIS A N 1
ATOM 1393 C CA . HIS A 1 173 ? 17.458 13.813 -11.939 1.00 89.50 173 HIS A CA 1
ATOM 1394 C C . HIS A 1 173 ? 17.069 14.303 -13.332 1.00 89.50 173 HIS A C 1
ATOM 1396 O O . HIS A 1 173 ? 16.887 15.498 -13.531 1.00 89.50 173 HIS A O 1
ATOM 1402 N N . VAL A 1 174 ? 17.013 13.382 -14.288 1.00 88.50 174 VAL A N 1
ATOM 1403 C CA . VAL A 1 174 ? 16.789 13.654 -1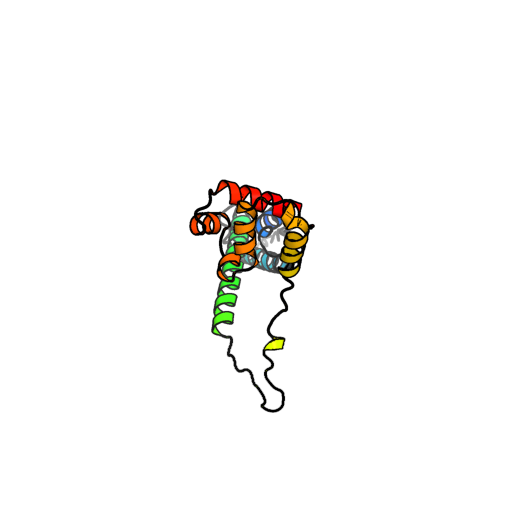5.704 1.00 88.50 174 VAL A CA 1
ATOM 1404 C C . VAL A 1 174 ? 15.305 13.600 -16.060 1.00 88.50 174 VAL A C 1
ATOM 1406 O O . VAL A 1 174 ? 14.856 14.397 -16.875 1.00 88.50 174 VAL A O 1
ATOM 1409 N N . CYS A 1 175 ? 14.558 12.677 -15.456 1.00 83.44 175 CYS A N 1
ATOM 1410 C CA . CYS A 1 175 ? 13.110 12.604 -15.603 1.00 83.44 175 CYS A CA 1
ATOM 1411 C C . CYS A 1 175 ? 12.467 13.641 -14.673 1.00 83.44 175 CYS A C 1
ATOM 1413 O O . CYS A 1 175 ? 12.649 13.576 -13.453 1.00 83.44 175 CYS A O 1
ATOM 1415 N N . LEU A 1 176 ? 11.770 14.621 -15.247 1.00 62.50 176 LEU A N 1
ATOM 1416 C CA . LEU A 1 176 ? 11.144 15.720 -14.505 1.00 62.50 176 LEU A CA 1
ATOM 1417 C C . LEU A 1 176 ? 9.800 15.266 -13.920 1.00 62.50 176 LEU A C 1
ATOM 1419 O O . LEU A 1 176 ? 8.991 14.710 -14.647 1.00 62.50 176 LEU A O 1
ATOM 1423 N N . VAL A 1 177 ? 9.593 15.509 -12.616 1.00 51.84 177 VAL A N 1
ATOM 1424 C CA . VAL A 1 177 ? 8.307 15.413 -11.877 1.00 51.84 177 VAL A CA 1
ATOM 1425 C C . VAL A 1 177 ? 7.281 16.387 -12.420 1.00 51.84 177 VAL A C 1
ATOM 1427 O O . VAL A 1 177 ? 7.654 17.567 -12.592 1.00 51.84 177 VAL A O 1
#

Mean predicted aligned error: 18.69 Å

Sequence (177 aa):
MEKAKGTEEILDIGILNPIFDFVLSGVHIADREDVKHDSIVRILTAMNKGAVKKDLFTFSHTVIRRTVMDYYRKKRRMIIQKSTMVHFCDGADDEKGSTVDHFYGVDYEVGYGLADVRNDYLFHKHLFTNQEQKIISYMLFTEDGIDMKPTQISNQLGLNKSHASRAMNKLKHVCLV

Radius of gyration: 28.5 Å; Cα contacts (8 Å, |Δi|>4): 100; chains: 1; bounding box: 70×31×80 Å

pLDDT: mean 78.35, std 17.38, range [33.28, 95.81]

Secondary structure (DSSP, 8-state):
------------GGGGHHHHHHHHTTS-GGGHHHHHHHHHHHHHHHHHTT---S-HHHHHHHHHHHHHHHHHHHHHHHHHHHHHH--------TTT---GGGTS-----SS--HHHHHHHHHHTGGGS-HHHHHHHHHHHHSHHHHTS-HHHHHHHTT--HHHHHHHHHHHHHHS--